Protein AF-A0AAE4MS27-F1 (afdb_monomer_lite)

Foldseek 3Di:
DPPPDDPVCVVVVVVVVVVVLVLQVQQKAKDKDADDPDDDPVCCVVPVVDQLDKDFDADPVLQVVFWDDPKDKDWADADDPVPDDQDPPDSCSVVRYDHNVCVVRRIIMIMDGDDDPDPPPPPDRDGRPDPHDDIRGDLQSGGQAMEHRQSHDVVSVVVVVVVCVVVVHPHYYDYDCPPPDPDD

Radius of gyration: 21.24 Å; chains: 1; bounding box: 50×29×68 Å

pLDDT: mean 87.5, std 11.05, range [47.09, 97.94]

Secondary structure (DSSP, 8-state):
--TTS-HHHHHHHHHHHHHHHHHHGGGEEEEEEE--SS--HHHHHHHT-SSS-EEEE--HHHHHHHB-SSEEEEEPEEE-TTTPPPPSS-TTGGGTEEEGGGGGG-EEEEEEE-PPS----TTSPPPP--------B-HHHH-SEEEEPTT--HHHHHHHHHHHHHTT--PPEEE--TTSPPP-

Structure (mmCIF, N/CA/C/O backbone):
data_AF-A0AAE4MS27-F1
#
_entry.id   AF-A0AAE4MS27-F1
#
loop_
_atom_site.group_PDB
_atom_site.id
_atom_site.type_symbol
_atom_site.label_atom_id
_atom_site.label_alt_id
_atom_site.label_comp_id
_atom_site.label_asym_id
_atom_site.label_entity_id
_atom_site.label_seq_id
_atom_site.pdbx_PDB_ins_code
_atom_site.Cartn_x
_atom_site.Cartn_y
_atom_site.Cartn_z
_atom_site.occupancy
_atom_site.B_iso_or_equiv
_atom_site.auth_seq_id
_atom_site.auth_comp_id
_atom_site.auth_asym_id
_atom_site.auth_atom_id
_atom_site.pdbx_PDB_model_num
ATOM 1 N N . MET A 1 1 ? 17.709 -13.006 -23.855 1.00 51.31 1 MET A N 1
ATOM 2 C CA . MET A 1 1 ? 17.512 -12.001 -24.928 1.00 51.31 1 MET A CA 1
ATOM 3 C C . MET A 1 1 ? 18.820 -11.446 -25.514 1.00 51.31 1 MET A C 1
ATOM 5 O O . MET A 1 1 ? 18.900 -11.310 -26.723 1.00 51.31 1 MET A O 1
ATOM 9 N N . PHE A 1 2 ? 19.863 -11.160 -24.717 1.00 52.44 2 PHE A N 1
ATOM 10 C CA . PHE A 1 2 ? 21.093 -10.503 -25.215 1.00 52.44 2 PHE A CA 1
ATOM 11 C C . PHE A 1 2 ? 22.186 -11.419 -25.796 1.00 52.44 2 PHE A C 1
ATOM 13 O O . PHE A 1 2 ? 23.067 -10.936 -26.505 1.00 52.44 2 PHE A O 1
ATOM 20 N N . ALA A 1 3 ? 22.144 -12.728 -25.527 1.00 56.72 3 ALA A N 1
ATOM 21 C CA . ALA A 1 3 ? 23.184 -13.663 -25.975 1.00 56.72 3 ALA A CA 1
ATOM 22 C C . ALA A 1 3 ? 23.235 -13.839 -27.507 1.00 56.72 3 ALA A C 1
ATOM 24 O O . ALA A 1 3 ? 24.294 -14.127 -28.052 1.00 56.72 3 ALA A O 1
ATOM 25 N N . SER A 1 4 ? 22.114 -13.613 -28.200 1.00 63.53 4 SER A N 1
ATOM 26 C CA . SER A 1 4 ? 21.971 -13.733 -29.658 1.00 63.53 4 SER A CA 1
ATOM 27 C C . SER A 1 4 ? 22.190 -12.419 -30.424 1.00 63.53 4 SER A C 1
ATOM 29 O O . SER A 1 4 ? 22.061 -12.402 -31.644 1.00 63.53 4 SER A O 1
ATOM 31 N N . ILE A 1 5 ? 22.494 -11.313 -29.732 1.00 70.12 5 ILE A N 1
ATOM 32 C CA . ILE A 1 5 ? 22.645 -9.981 -30.337 1.00 70.12 5 ILE A CA 1
ATOM 33 C C . ILE A 1 5 ? 24.137 -9.689 -30.591 1.00 70.12 5 ILE A C 1
ATOM 35 O O . ILE A 1 5 ? 24.932 -9.796 -29.640 1.00 70.12 5 ILE A O 1
ATOM 39 N N . PRO A 1 6 ? 24.525 -9.279 -31.821 1.00 80.12 6 PRO A N 1
ATOM 40 C CA . PRO A 1 6 ? 25.900 -8.898 -32.143 1.00 80.12 6 PRO A CA 1
ATOM 41 C C . PRO A 1 6 ? 26.430 -7.793 -31.210 1.00 80.12 6 PRO A C 1
ATOM 43 O O . PRO A 1 6 ? 25.684 -6.845 -30.931 1.00 80.12 6 PRO A O 1
ATOM 46 N N . PRO A 1 7 ? 27.670 -7.896 -30.685 1.00 78.38 7 PRO A N 1
ATOM 47 C CA . PRO A 1 7 ? 28.229 -6.948 -29.716 1.00 78.38 7 PRO A CA 1
ATOM 48 C C . PRO A 1 7 ? 28.089 -5.471 -30.106 1.00 78.38 7 PRO A C 1
ATOM 50 O O . PRO A 1 7 ? 27.741 -4.646 -29.263 1.00 78.38 7 PRO A O 1
ATOM 53 N N . GLU A 1 8 ? 28.282 -5.157 -31.384 1.00 82.69 8 GLU A N 1
ATOM 54 C CA . GLU A 1 8 ? 28.200 -3.821 -31.973 1.00 82.69 8 GLU A CA 1
ATOM 55 C C . GLU A 1 8 ? 26.806 -3.183 -31.859 1.00 82.69 8 GLU A C 1
ATOM 57 O O . GLU A 1 8 ? 26.682 -1.962 -31.791 1.00 82.69 8 GLU A O 1
ATOM 62 N N . HIS A 1 9 ? 25.743 -3.989 -31.774 1.00 79.06 9 HIS A N 1
ATOM 63 C CA . HIS A 1 9 ? 24.365 -3.503 -31.660 1.00 79.06 9 HIS A CA 1
ATOM 64 C C . HIS A 1 9 ? 23.865 -3.455 -30.211 1.00 79.06 9 HIS A C 1
ATOM 66 O O . HIS A 1 9 ? 22.857 -2.800 -29.931 1.00 79.06 9 HIS A O 1
ATOM 72 N N . ARG A 1 10 ? 24.566 -4.104 -29.266 1.00 79.38 10 ARG A N 1
ATOM 73 C CA . ARG A 1 10 ? 24.125 -4.215 -27.863 1.00 79.38 10 ARG A CA 1
ATOM 74 C C . ARG A 1 10 ? 23.947 -2.856 -27.200 1.00 79.38 10 ARG A C 1
ATOM 76 O O . ARG A 1 10 ? 22.934 -2.648 -26.542 1.00 79.38 10 ARG A O 1
ATOM 83 N N . ALA A 1 11 ? 24.883 -1.929 -27.408 1.00 80.25 11 ALA A N 1
ATOM 84 C CA . ALA A 1 11 ? 24.819 -0.594 -26.811 1.00 80.25 11 ALA A CA 1
ATOM 85 C C . ALA A 1 11 ? 23.614 0.214 -27.323 1.00 80.25 11 ALA A C 1
ATOM 87 O O . ALA A 1 11 ? 22.886 0.808 -26.530 1.00 80.25 11 ALA A O 1
ATOM 88 N N . SER A 1 12 ? 23.350 0.186 -28.636 1.00 82.19 12 SER A N 1
ATOM 89 C CA . SER A 1 12 ? 22.194 0.878 -29.223 1.00 82.19 12 SER A CA 1
ATOM 90 C C . SER A 1 12 ? 20.872 0.296 -28.719 1.00 82.19 12 SER A C 1
ATOM 92 O O . SER A 1 12 ? 19.968 1.044 -28.353 1.00 82.19 12 SER A O 1
ATOM 94 N N . ILE A 1 13 ? 20.768 -1.034 -28.649 1.00 79.75 13 ILE A N 1
ATOM 95 C CA . ILE A 1 13 ? 19.563 -1.720 -28.170 1.00 79.75 13 ILE A CA 1
ATOM 96 C C . ILE A 1 13 ? 19.340 -1.458 -26.679 1.00 79.75 13 ILE A C 1
ATOM 98 O O . ILE A 1 13 ? 18.219 -1.150 -26.284 1.00 79.75 13 ILE A O 1
ATOM 102 N N . ALA A 1 14 ? 20.396 -1.512 -25.864 1.00 78.81 14 ALA A N 1
ATOM 103 C CA . ALA A 1 14 ? 20.318 -1.176 -24.446 1.00 78.81 14 ALA A CA 1
ATOM 104 C C . ALA A 1 14 ? 19.841 0.268 -24.234 1.00 78.81 14 ALA A C 1
ATOM 106 O O . ALA A 1 14 ? 18.966 0.501 -23.405 1.00 78.81 14 ALA A O 1
ATOM 107 N N . ASN A 1 15 ? 20.343 1.222 -25.027 1.00 81.62 15 ASN A N 1
ATOM 108 C CA . ASN A 1 15 ? 19.906 2.614 -24.953 1.00 81.62 15 ASN A CA 1
ATOM 109 C C . ASN A 1 15 ? 18.429 2.784 -25.347 1.00 81.62 15 ASN A C 1
ATOM 111 O O . ASN A 1 15 ? 17.684 3.469 -24.654 1.00 81.62 15 ASN A O 1
ATOM 115 N N . ARG A 1 16 ? 17.971 2.120 -26.418 1.00 81.88 16 ARG A N 1
ATOM 116 C CA . ARG A 1 16 ? 16.549 2.149 -26.813 1.00 81.88 16 ARG A CA 1
ATOM 117 C C . ARG A 1 16 ? 15.647 1.542 -25.744 1.00 81.88 16 ARG A C 1
ATOM 119 O O . ARG A 1 16 ? 14.600 2.105 -25.452 1.00 81.88 16 ARG A O 1
ATOM 126 N N . LEU A 1 17 ? 16.057 0.421 -25.150 1.00 79.06 17 LEU A N 1
ATOM 127 C CA . LEU A 1 17 ? 15.320 -0.210 -24.057 1.00 79.06 17 LEU A CA 1
ATOM 128 C C . LEU A 1 17 ? 15.255 0.710 -22.832 1.00 79.06 17 LEU A C 1
ATOM 130 O O . LEU A 1 17 ? 14.195 0.856 -22.234 1.00 79.06 17 LEU A O 1
ATOM 134 N N . TYR A 1 18 ? 16.365 1.362 -22.487 1.00 81.56 18 TYR A N 1
ATOM 135 C CA . TYR A 1 18 ? 16.421 2.325 -21.391 1.00 81.56 18 TYR A CA 1
ATOM 136 C C . TYR A 1 18 ? 15.466 3.509 -21.609 1.00 81.56 18 TYR A C 1
ATOM 138 O O . TYR A 1 18 ? 14.654 3.803 -20.729 1.00 81.56 18 TYR A O 1
ATOM 146 N N . GLU A 1 19 ? 15.496 4.143 -22.785 1.00 84.56 19 GLU A N 1
ATOM 147 C CA . GLU A 1 19 ? 14.575 5.240 -23.113 1.00 84.56 19 GLU A CA 1
ATOM 148 C C . GLU A 1 19 ? 13.115 4.767 -23.152 1.00 84.56 19 GLU A C 1
ATOM 150 O O . GLU A 1 19 ? 12.228 5.455 -22.650 1.00 84.56 19 GLU A O 1
ATOM 155 N N . HIS A 1 20 ? 12.855 3.554 -23.649 1.00 83.25 20 HIS A N 1
ATOM 156 C CA . HIS A 1 20 ? 11.516 2.969 -23.641 1.00 83.25 20 HIS A CA 1
ATOM 157 C C . HIS A 1 20 ? 10.994 2.701 -22.220 1.00 83.25 20 HIS A C 1
ATOM 159 O O . HIS A 1 20 ? 9.840 3.010 -21.923 1.00 83.25 20 HIS A O 1
ATOM 165 N N . ILE A 1 21 ? 11.831 2.186 -21.312 1.00 83.50 21 ILE A N 1
ATOM 166 C CA . ILE A 1 21 ? 11.475 2.019 -19.894 1.00 83.50 21 ILE A CA 1
ATOM 167 C C . ILE A 1 21 ? 11.202 3.388 -19.268 1.00 83.50 21 ILE A C 1
ATOM 169 O O . ILE A 1 21 ? 10.199 3.566 -18.577 1.00 83.50 21 ILE A O 1
ATOM 173 N N . LYS A 1 22 ? 12.061 4.381 -19.524 1.00 85.06 22 LYS A N 1
ATOM 174 C CA . LYS A 1 22 ? 11.894 5.746 -19.012 1.00 85.06 22 LYS A CA 1
ATOM 175 C C . LYS A 1 22 ? 10.592 6.386 -19.492 1.00 85.06 22 LYS A C 1
ATOM 177 O O . LYS A 1 22 ? 9.911 7.037 -18.704 1.00 85.06 22 LYS A O 1
ATOM 182 N N . TRP A 1 23 ? 10.233 6.175 -20.752 1.00 87.38 23 TRP A N 1
ATOM 183 C CA . TRP A 1 23 ? 8.958 6.603 -21.313 1.00 87.38 23 TRP A CA 1
ATOM 184 C C . TRP A 1 23 ? 7.780 5.861 -20.669 1.00 87.38 23 TRP A C 1
ATOM 186 O O . TRP A 1 23 ? 6.864 6.498 -20.160 1.00 87.38 23 TRP A O 1
ATOM 196 N N . THR A 1 24 ? 7.851 4.532 -20.560 1.00 87.88 24 THR A N 1
ATOM 197 C CA . THR A 1 24 ? 6.804 3.689 -19.951 1.00 87.88 24 THR A CA 1
ATOM 198 C C . THR A 1 24 ? 6.535 4.027 -18.485 1.00 87.88 24 THR A C 1
ATOM 200 O O . THR A 1 24 ? 5.398 3.944 -18.026 1.00 87.88 24 THR A O 1
ATOM 203 N N . ARG A 1 25 ? 7.551 4.475 -17.734 1.00 88.75 25 ARG A N 1
ATOM 204 C CA . ARG A 1 25 ? 7.377 4.965 -16.354 1.00 88.75 25 ARG A CA 1
ATOM 205 C C . ARG A 1 25 ? 6.366 6.105 -16.246 1.00 88.75 25 ARG A C 1
ATOM 207 O O . ARG A 1 25 ? 5.719 6.202 -15.215 1.00 88.75 25 ARG A O 1
ATOM 214 N N . GLN A 1 26 ? 6.225 6.939 -17.274 1.00 89.75 26 GLN A N 1
ATOM 215 C CA . GLN A 1 26 ? 5.242 8.027 -17.275 1.00 89.75 26 GLN A CA 1
ATOM 216 C C . GLN A 1 26 ? 3.805 7.498 -17.353 1.00 89.75 26 GLN A C 1
ATOM 218 O O . GLN A 1 26 ? 2.879 8.181 -16.948 1.00 89.75 26 GLN A O 1
ATOM 223 N N . TRP A 1 27 ? 3.624 6.273 -17.842 1.00 90.62 27 TRP A N 1
ATOM 224 C CA . TRP A 1 27 ? 2.336 5.606 -18.041 1.00 90.62 27 TRP A CA 1
ATOM 225 C C . TRP A 1 27 ? 2.090 4.480 -17.029 1.00 90.62 27 TRP A C 1
ATOM 227 O O . TRP A 1 27 ? 1.155 3.695 -17.184 1.00 90.62 27 TRP A O 1
ATOM 237 N N . THR A 1 28 ? 2.956 4.369 -16.017 1.00 91.62 28 THR A N 1
ATOM 238 C CA . THR A 1 28 ? 2.877 3.350 -14.969 1.00 91.62 28 THR A CA 1
ATOM 239 C C . THR A 1 28 ? 2.576 4.011 -13.632 1.00 91.62 28 THR A C 1
ATOM 241 O O . THR A 1 28 ? 3.378 4.793 -13.124 1.00 91.62 28 THR A O 1
ATOM 244 N N . TYR A 1 29 ? 1.445 3.654 -13.036 1.00 93.38 29 TYR A N 1
ATOM 245 C CA . TYR A 1 29 ? 1.008 4.133 -11.729 1.00 93.38 29 TYR A CA 1
ATOM 246 C C . TYR A 1 29 ? 1.131 3.018 -10.698 1.00 93.38 29 TYR A C 1
ATOM 248 O O . TYR A 1 29 ? 0.821 1.863 -10.990 1.00 93.38 29 TYR A O 1
ATOM 256 N N . ILE A 1 30 ? 1.587 3.367 -9.495 1.00 94.94 30 ILE A N 1
ATOM 257 C CA . ILE A 1 30 ? 1.893 2.399 -8.441 1.00 94.94 30 ILE A CA 1
ATOM 258 C C . ILE A 1 30 ? 1.186 2.798 -7.148 1.00 94.94 30 ILE A C 1
ATOM 260 O O . ILE A 1 30 ? 1.336 3.926 -6.684 1.00 94.94 30 ILE A O 1
ATOM 264 N N . SER A 1 31 ? 0.466 1.853 -6.546 1.00 95.19 31 SER A N 1
ATOM 265 C CA . SER A 1 31 ? -0.009 1.935 -5.161 1.00 95.19 31 SER A CA 1
ATOM 266 C C . SER A 1 31 ? 0.762 0.923 -4.314 1.00 95.19 31 SER A C 1
ATOM 268 O O . SER A 1 31 ? 0.689 -0.278 -4.575 1.00 95.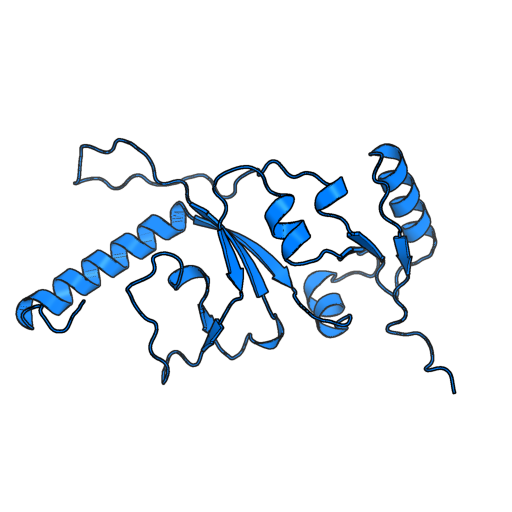19 31 SER A O 1
ATOM 270 N N . CYS A 1 32 ? 1.536 1.399 -3.335 1.00 96.38 32 CYS A N 1
ATOM 271 C CA . CYS A 1 32 ? 2.358 0.559 -2.460 1.00 96.38 32 CYS A CA 1
ATOM 272 C C . CYS A 1 32 ? 1.655 0.290 -1.126 1.00 96.38 32 CYS A C 1
ATOM 274 O O . CYS A 1 32 ? 1.150 1.214 -0.491 1.00 96.38 32 CYS A O 1
ATOM 276 N N . TRP A 1 33 ? 1.704 -0.961 -0.682 1.00 97.25 33 TRP A N 1
ATOM 277 C CA . TRP A 1 33 ? 1.168 -1.456 0.582 1.00 97.25 33 TRP A CA 1
ATOM 278 C C . TRP A 1 33 ? 2.261 -2.186 1.356 1.00 97.25 33 TRP A C 1
ATOM 280 O O . TRP A 1 33 ? 3.127 -2.810 0.753 1.00 97.25 33 TRP A O 1
ATOM 290 N N . HIS A 1 34 ? 2.217 -2.134 2.685 1.00 97.31 34 HIS A N 1
ATOM 291 C CA . HIS A 1 34 ? 3.143 -2.874 3.541 1.00 97.31 34 HIS A CA 1
ATOM 292 C C . HIS A 1 34 ? 2.566 -4.249 3.879 1.00 97.31 34 HIS A C 1
ATOM 294 O O . HIS A 1 34 ? 1.448 -4.328 4.391 1.00 97.31 34 HIS A O 1
ATOM 300 N N . ILE A 1 35 ? 3.317 -5.323 3.623 1.00 96.69 35 ILE A N 1
ATOM 301 C CA . ILE A 1 35 ? 2.922 -6.684 3.993 1.00 96.69 35 ILE A CA 1
ATOM 302 C C . ILE A 1 35 ? 3.740 -7.182 5.184 1.00 96.69 35 ILE A C 1
ATOM 304 O O . ILE A 1 35 ? 4.967 -7.286 5.140 1.00 96.69 35 ILE A O 1
ATOM 308 N N . ASN A 1 36 ? 3.047 -7.507 6.271 1.00 94.94 36 ASN A N 1
ATOM 309 C CA . ASN A 1 36 ? 3.645 -8.108 7.454 1.00 94.94 36 ASN A CA 1
ATOM 310 C C . ASN A 1 36 ? 2.581 -8.874 8.249 1.00 94.94 36 ASN A C 1
ATOM 312 O O . ASN A 1 36 ? 1.392 -8.582 8.135 1.00 94.94 36 ASN A O 1
ATOM 316 N N . GLU A 1 37 ? 3.008 -9.838 9.064 1.00 91.75 37 GLU A N 1
ATOM 317 C CA . GLU A 1 37 ? 2.097 -10.580 9.953 1.00 91.75 37 GLU A CA 1
ATOM 318 C C . GLU A 1 37 ? 1.683 -9.761 11.183 1.00 91.75 37 GLU A C 1
ATOM 320 O O . GLU A 1 37 ? 0.594 -9.952 11.719 1.00 91.75 37 GLU A O 1
ATOM 325 N N . PHE A 1 38 ? 2.538 -8.825 11.603 1.00 89.94 38 PHE A N 1
ATOM 326 C CA . PHE A 1 38 ? 2.353 -7.999 12.794 1.00 89.94 38 PHE A CA 1
ATOM 327 C C . PHE A 1 38 ? 2.518 -6.514 12.473 1.00 89.94 38 PHE A C 1
ATOM 329 O O . PHE A 1 38 ? 3.147 -6.137 11.479 1.00 89.94 38 PHE A O 1
ATOM 336 N N . GLU A 1 39 ? 1.982 -5.657 13.338 1.00 89.75 39 GLU A N 1
ATOM 337 C CA . GLU A 1 39 ? 2.190 -4.215 13.237 1.00 89.75 39 GLU A CA 1
ATOM 338 C C . GLU A 1 39 ? 3.675 -3.854 13.376 1.00 89.75 39 GLU A C 1
ATOM 340 O O . GLU A 1 39 ? 4.439 -4.514 14.080 1.00 89.75 39 GLU A O 1
ATOM 345 N N . SER A 1 40 ? 4.091 -2.793 12.685 1.00 91.69 40 SER A N 1
ATOM 346 C CA . SER A 1 40 ? 5.462 -2.291 12.729 1.00 91.69 40 SER A CA 1
ATOM 347 C C . SER A 1 40 ? 5.470 -0.883 13.306 1.00 91.69 40 SER A C 1
ATOM 349 O O . SER A 1 40 ? 4.965 0.046 12.676 1.00 91.69 40 SER A O 1
ATOM 351 N N . ALA A 1 41 ? 6.082 -0.721 14.483 1.00 91.25 41 ALA A N 1
ATOM 352 C CA . ALA A 1 41 ? 6.280 0.589 15.110 1.00 91.25 41 ALA A CA 1
ATOM 353 C C . ALA A 1 41 ? 7.001 1.559 14.161 1.00 91.25 41 ALA A C 1
ATOM 355 O O . ALA A 1 41 ? 6.559 2.685 13.965 1.00 91.25 41 ALA A O 1
ATOM 356 N N . ALA A 1 42 ? 8.030 1.074 13.458 1.00 91.69 42 ALA A N 1
ATOM 357 C CA . ALA A 1 42 ? 8.764 1.873 12.482 1.00 91.69 42 ALA A CA 1
ATOM 358 C C . ALA A 1 42 ? 7.879 2.358 11.319 1.00 91.69 42 ALA A C 1
ATOM 360 O O . ALA A 1 42 ? 8.094 3.452 10.804 1.00 91.69 42 ALA A O 1
ATOM 361 N N . MET A 1 43 ? 6.883 1.570 10.898 1.00 93.12 43 MET A N 1
ATOM 362 C CA . MET A 1 43 ? 5.965 1.978 9.828 1.00 93.12 43 MET A CA 1
ATOM 363 C C . MET A 1 43 ? 4.959 3.021 10.308 1.00 93.12 43 MET A C 1
ATOM 365 O O . MET A 1 43 ? 4.675 3.956 9.559 1.00 93.12 43 MET A O 1
ATOM 369 N N . TRP A 1 44 ? 4.470 2.901 11.546 1.00 92.38 44 TRP A N 1
ATOM 370 C CA . TRP A 1 44 ? 3.681 3.957 12.179 1.00 92.38 44 TRP A CA 1
ATOM 371 C C . TRP A 1 44 ? 4.476 5.267 12.215 1.00 92.38 44 TRP A C 1
ATOM 373 O O . TRP A 1 44 ? 4.020 6.264 11.661 1.00 92.38 44 TRP A O 1
ATOM 383 N N . ASP A 1 45 ? 5.705 5.247 12.729 1.00 90.62 45 ASP A N 1
ATOM 384 C CA . ASP A 1 45 ? 6.549 6.446 12.812 1.00 90.62 45 ASP A CA 1
ATOM 385 C C . ASP A 1 45 ? 6.844 7.060 11.430 1.00 90.62 45 ASP A C 1
ATOM 387 O O . ASP A 1 45 ? 6.783 8.280 11.249 1.00 90.62 45 ASP A O 1
ATOM 391 N N . LEU A 1 46 ? 7.136 6.222 10.429 1.00 91.75 46 LEU A N 1
ATOM 392 C CA . LEU A 1 46 ? 7.520 6.667 9.088 1.00 91.75 46 LEU A CA 1
ATOM 393 C C . LEU A 1 46 ? 6.346 7.268 8.293 1.00 91.75 46 LEU A C 1
ATOM 395 O O . LEU A 1 46 ? 6.531 8.269 7.585 1.00 91.75 46 LEU A O 1
ATOM 399 N N . TYR A 1 47 ? 5.154 6.666 8.390 1.00 90.69 47 TYR A N 1
ATOM 400 C CA . TYR A 1 47 ? 4.002 7.013 7.547 1.00 90.69 47 TYR A CA 1
ATOM 401 C C . TYR A 1 47 ? 2.929 7.842 8.250 1.00 90.69 47 TYR A C 1
ATOM 403 O O . TYR A 1 47 ? 2.377 8.736 7.611 1.00 90.69 47 TYR A O 1
ATOM 411 N N . ALA A 1 48 ? 2.631 7.595 9.529 1.00 90.62 48 ALA A N 1
ATOM 412 C CA . ALA A 1 48 ? 1.590 8.346 10.230 1.00 90.62 48 ALA A CA 1
ATOM 413 C C . ALA A 1 48 ? 2.020 9.786 10.514 1.00 90.62 48 ALA A C 1
ATOM 415 O O . ALA A 1 48 ? 1.227 10.712 10.336 1.00 90.62 48 ALA A O 1
ATOM 416 N N . ARG A 1 49 ? 3.277 9.975 10.953 1.00 86.88 49 ARG A N 1
ATOM 417 C CA . ARG A 1 49 ? 3.892 11.266 11.346 1.00 86.88 49 ARG A CA 1
ATOM 418 C C . ARG A 1 49 ? 3.135 12.065 12.422 1.00 86.88 49 ARG A C 1
ATOM 420 O O . ARG A 1 49 ? 3.578 13.147 12.796 1.00 86.88 49 ARG A O 1
ATOM 427 N N . THR A 1 50 ? 2.000 11.552 12.877 1.00 91.44 50 THR A N 1
ATOM 428 C CA . THR A 1 50 ? 1.021 12.134 13.796 1.00 91.44 50 THR A CA 1
ATOM 429 C C . THR A 1 50 ? 0.352 10.990 14.550 1.00 91.44 50 THR A C 1
ATOM 431 O O . THR A 1 50 ? 0.422 9.832 14.124 1.00 91.44 50 THR A O 1
ATOM 434 N N . GLU A 1 51 ? -0.281 11.301 15.674 1.00 89.75 51 GLU A N 1
ATOM 435 C CA . GLU A 1 51 ? -0.997 10.302 16.472 1.00 89.75 51 GLU A CA 1
ATOM 436 C C . GLU A 1 51 ? -2.398 10.041 15.894 1.00 89.75 51 GLU A C 1
ATOM 438 O O . GLU A 1 51 ? -2.941 8.950 16.033 1.00 89.75 51 GLU A O 1
ATOM 443 N N . GLU A 1 52 ? -2.964 11.003 15.166 1.00 94.56 52 GLU A N 1
ATOM 444 C CA . GLU A 1 52 ? -4.261 10.934 14.492 1.00 94.56 52 GLU A CA 1
ATOM 445 C C . GLU A 1 52 ? -4.180 10.200 13.146 1.00 94.56 52 GLU A C 1
ATOM 447 O O . GLU A 1 52 ? -4.490 10.743 12.082 1.00 94.56 52 GLU A O 1
ATOM 452 N N . ALA A 1 53 ? -3.760 8.938 13.190 1.00 94.38 53 ALA A N 1
ATOM 453 C CA . ALA A 1 53 ? -3.595 8.113 12.003 1.00 94.38 53 ALA A CA 1
ATOM 454 C C . ALA A 1 53 ? -4.343 6.785 12.087 1.00 94.38 53 ALA A C 1
ATOM 456 O O . ALA A 1 53 ? -4.538 6.197 13.155 1.00 94.38 53 ALA A O 1
ATOM 457 N N . ILE A 1 54 ? -4.719 6.294 10.909 1.00 95.44 54 ILE A N 1
ATOM 458 C CA . ILE A 1 54 ? -5.274 4.960 10.722 1.00 95.44 54 ILE A CA 1
ATOM 459 C C . ILE A 1 54 ? -4.403 4.162 9.757 1.00 95.44 54 ILE A C 1
ATOM 461 O O . ILE A 1 54 ? -3.765 4.723 8.866 1.00 95.44 54 ILE A O 1
ATOM 465 N N . ALA A 1 55 ? -4.444 2.845 9.895 1.00 95.44 55 ALA A N 1
ATOM 466 C CA . ALA A 1 55 ? -3.960 1.911 8.899 1.00 95.44 55 ALA A CA 1
ATOM 467 C C . ALA A 1 55 ? -5.131 1.049 8.427 1.00 95.44 55 ALA A C 1
ATOM 469 O O . ALA A 1 55 ? -5.911 0.529 9.228 1.00 95.44 55 ALA A O 1
ATOM 470 N N . ILE A 1 56 ? -5.255 0.895 7.112 1.00 96.56 56 ILE A N 1
ATOM 471 C CA . ILE A 1 56 ? -6.195 -0.053 6.524 1.00 96.56 56 ILE A CA 1
ATOM 472 C C . ILE A 1 56 ? -5.521 -1.417 6.512 1.00 96.56 56 ILE A C 1
ATOM 474 O O . ILE A 1 56 ? -4.524 -1.623 5.823 1.00 96.56 56 ILE A O 1
ATOM 478 N N . GLU A 1 57 ? -6.065 -2.351 7.283 1.00 97.06 57 GLU A N 1
ATOM 479 C CA . GLU A 1 57 ? -5.626 -3.736 7.251 1.00 97.06 57 GLU A CA 1
ATOM 480 C C . GLU A 1 57 ? -6.400 -4.484 6.164 1.00 97.06 57 GLU A C 1
ATOM 482 O O . GLU A 1 57 ? -7.629 -4.405 6.068 1.00 97.06 57 GLU A O 1
ATOM 487 N N . THR A 1 58 ? -5.676 -5.257 5.362 1.00 97.62 58 THR A N 1
ATOM 488 C CA . THR A 1 58 ? -6.235 -6.126 4.328 1.00 97.62 58 THR A CA 1
ATOM 489 C C . THR A 1 58 ? -5.389 -7.393 4.183 1.00 97.62 58 THR A C 1
ATOM 491 O O . THR A 1 58 ? -4.403 -7.580 4.895 1.00 97.62 58 THR A O 1
ATOM 494 N N . THR A 1 59 ? -5.783 -8.290 3.285 1.00 97.12 59 THR A N 1
ATOM 495 C CA . THR A 1 59 ? -4.956 -9.423 2.849 1.00 97.12 59 THR A CA 1
ATOM 496 C C . THR A 1 59 ? -4.560 -9.228 1.393 1.00 97.12 59 THR A C 1
ATOM 498 O O . THR A 1 59 ? -5.206 -8.477 0.667 1.00 97.12 59 THR A O 1
ATOM 501 N N . TYR A 1 60 ? -3.525 -9.936 0.939 1.00 95.75 60 TYR A N 1
ATOM 502 C CA . TYR A 1 60 ? -3.114 -9.892 -0.467 1.00 95.75 60 TYR A CA 1
ATOM 503 C C . TYR A 1 60 ? -4.278 -10.223 -1.418 1.00 95.75 60 TYR A C 1
ATOM 505 O O . TYR A 1 60 ? -4.500 -9.527 -2.404 1.00 95.75 60 TYR A O 1
ATOM 513 N N . GLU A 1 61 ? -5.057 -11.256 -1.090 1.00 95.81 61 GLU A N 1
ATOM 514 C CA . GLU A 1 61 ? -6.221 -11.679 -1.876 1.00 95.81 61 GLU A CA 1
ATOM 515 C C . GLU A 1 61 ? -7.327 -10.615 -1.907 1.00 95.81 61 GLU A C 1
ATOM 517 O O . GLU A 1 61 ? -7.866 -10.316 -2.972 1.00 95.81 61 GLU A O 1
ATOM 522 N N . ARG A 1 62 ? -7.643 -10.000 -0.760 1.00 97.06 62 ARG A N 1
ATOM 523 C CA . ARG A 1 62 ? -8.632 -8.913 -0.667 1.00 97.06 62 ARG A CA 1
ATOM 524 C C . ARG A 1 62 ? -8.182 -7.681 -1.444 1.00 97.06 62 ARG A C 1
ATOM 526 O O . ARG A 1 62 ? -8.966 -7.119 -2.197 1.00 97.06 62 ARG A O 1
ATOM 533 N N . LEU A 1 63 ? -6.908 -7.309 -1.336 1.00 96.06 63 LEU A N 1
ATOM 534 C CA . LEU A 1 63 ? -6.332 -6.218 -2.116 1.00 96.06 63 LEU A CA 1
ATOM 535 C C . LEU A 1 63 ? -6.470 -6.486 -3.622 1.00 96.06 63 LEU A C 1
ATOM 537 O O . LEU A 1 63 ? -6.989 -5.640 -4.345 1.00 96.06 63 LEU A O 1
ATOM 541 N N . ALA A 1 64 ? -6.083 -7.683 -4.073 1.00 93.56 64 ALA A N 1
ATOM 542 C CA . ALA A 1 64 ? -6.156 -8.093 -5.476 1.00 93.56 64 ALA A CA 1
ATOM 543 C C . ALA A 1 64 ? -7.581 -8.145 -6.030 1.00 93.56 64 ALA A C 1
ATOM 545 O O . ALA A 1 64 ? -7.797 -7.778 -7.180 1.00 93.56 64 ALA A O 1
ATOM 546 N N . SER A 1 65 ? -8.544 -8.585 -5.223 1.00 94.50 65 SER A N 1
ATOM 547 C CA . SER A 1 65 ? -9.949 -8.696 -5.634 1.00 94.50 65 SER A CA 1
ATOM 548 C C . SER A 1 65 ? -10.740 -7.395 -5.489 1.00 94.50 65 SER A C 1
ATOM 550 O O . SER A 1 65 ? -11.779 -7.256 -6.125 1.00 94.50 65 SER A O 1
ATOM 552 N N . SER A 1 66 ? -10.262 -6.441 -4.684 1.00 95.19 66 SER A N 1
ATOM 553 C CA . SER A 1 66 ? -10.961 -5.170 -4.455 1.00 95.19 66 SER A CA 1
ATOM 554 C C . SER A 1 66 ? -10.828 -4.168 -5.598 1.00 95.19 66 SER A C 1
ATOM 556 O O . SER A 1 66 ? -11.676 -3.292 -5.741 1.00 95.19 66 SER A O 1
ATOM 558 N N . VAL A 1 67 ? -9.762 -4.258 -6.395 1.00 93.00 67 VAL A N 1
ATOM 559 C CA . VAL A 1 67 ? -9.449 -3.277 -7.437 1.00 93.00 67 VAL A CA 1
ATOM 560 C C . VAL A 1 67 ? -10.020 -3.733 -8.771 1.00 93.00 67 VAL A C 1
ATOM 562 O O . VAL A 1 67 ? -9.686 -4.805 -9.269 1.00 93.00 67 VAL A O 1
ATOM 565 N N . SER A 1 68 ? -10.835 -2.882 -9.388 1.00 86.94 68 SER A N 1
ATOM 566 C CA . SER A 1 68 ? -11.379 -3.146 -10.719 1.00 86.94 68 SER A CA 1
ATOM 567 C C . SER A 1 68 ? -10.388 -2.785 -11.833 1.00 86.94 68 SER A C 1
ATOM 569 O O . SER A 1 68 ? -9.597 -1.845 -11.724 1.00 86.94 68 SER A O 1
ATOM 571 N N . GLY A 1 69 ? -10.476 -3.499 -12.959 1.00 80.25 69 GLY A N 1
ATOM 572 C CA . GLY A 1 69 ? -9.718 -3.214 -14.180 1.00 80.25 69 GLY A CA 1
ATOM 573 C C . GLY A 1 69 ? -8.422 -4.016 -14.340 1.00 80.25 69 GLY A C 1
ATOM 574 O O . GLY A 1 69 ? -8.187 -5.017 -13.671 1.00 80.25 69 GLY A O 1
ATOM 575 N N . HIS A 1 70 ? -7.584 -3.587 -15.288 1.00 81.12 70 HIS A N 1
ATOM 576 C CA . HIS A 1 70 ? -6.304 -4.231 -15.594 1.00 81.12 70 HIS A CA 1
ATOM 577 C C . HIS A 1 70 ? -5.232 -3.733 -14.618 1.00 81.12 70 HIS A C 1
ATOM 579 O O . HIS A 1 70 ? -4.466 -2.819 -14.927 1.00 81.12 70 HIS A O 1
ATOM 585 N N . ALA A 1 71 ? -5.221 -4.312 -13.420 1.00 87.38 71 ALA A N 1
ATOM 586 C CA . ALA A 1 71 ? -4.205 -4.079 -12.405 1.00 87.38 71 ALA A CA 1
ATOM 587 C C . ALA A 1 71 ? -3.364 -5.344 -12.211 1.00 87.38 71 ALA A C 1
ATOM 589 O O . ALA A 1 71 ? -3.888 -6.457 -12.189 1.00 87.38 71 ALA A O 1
ATOM 590 N N . TYR A 1 72 ? -2.056 -5.174 -12.051 1.00 90.81 72 TYR A N 1
ATOM 591 C CA . TYR A 1 72 ? -1.164 -6.252 -11.639 1.00 90.81 72 TYR A CA 1
ATOM 592 C C . TYR A 1 72 ? -0.760 -6.033 -10.186 1.00 90.81 72 TYR A C 1
ATOM 594 O O . TYR A 1 72 ? -0.369 -4.926 -9.830 1.00 90.81 72 TYR A O 1
ATOM 602 N N . ILE A 1 73 ? -0.801 -7.074 -9.355 1.00 93.69 73 ILE A N 1
ATOM 603 C CA . ILE A 1 73 ? -0.228 -7.018 -8.007 1.00 93.69 73 ILE A CA 1
ATOM 604 C C . ILE A 1 73 ? 1.016 -7.891 -7.945 1.00 93.69 73 ILE A C 1
ATOM 606 O O . ILE A 1 73 ? 0.997 -9.038 -8.389 1.00 93.69 73 ILE A O 1
ATOM 610 N N . GLY A 1 74 ? 2.092 -7.343 -7.382 1.00 94.62 74 GLY A N 1
ATOM 611 C CA . GLY A 1 74 ? 3.328 -8.074 -7.137 1.00 94.62 74 GLY A CA 1
ATOM 612 C C . GLY A 1 74 ? 3.981 -7.696 -5.819 1.00 94.62 74 GLY A C 1
ATOM 613 O O . GLY A 1 74 ? 3.838 -6.575 -5.331 1.00 94.62 74 GLY A O 1
ATOM 614 N N . LEU A 1 75 ? 4.724 -8.644 -5.258 1.00 96.25 75 LEU A N 1
ATOM 615 C CA . LEU A 1 75 ? 5.617 -8.391 -4.134 1.00 96.25 75 LEU A CA 1
ATOM 616 C C . LEU A 1 75 ? 6.917 -7.775 -4.649 1.00 96.25 75 LEU A C 1
A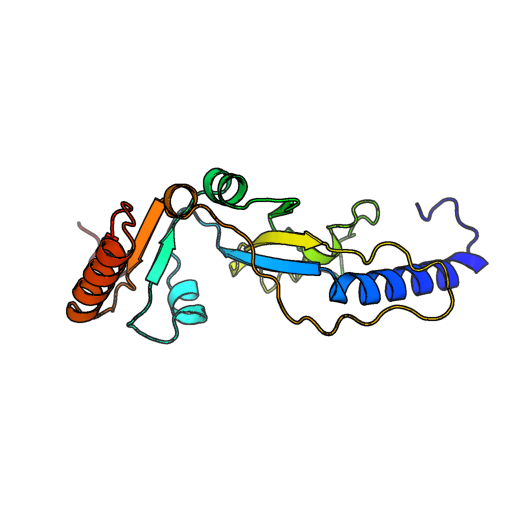TOM 618 O O . LEU A 1 75 ? 7.399 -8.140 -5.722 1.00 96.25 75 LEU A O 1
ATOM 622 N N . VAL A 1 76 ? 7.469 -6.834 -3.889 1.00 96.75 76 VAL A N 1
ATOM 623 C CA . VAL A 1 76 ? 8.755 -6.224 -4.216 1.00 96.75 76 VAL A CA 1
ATOM 624 C C . VAL A 1 76 ? 9.889 -7.146 -3.791 1.00 96.75 76 VAL A C 1
ATOM 626 O O . VAL A 1 76 ? 9.988 -7.547 -2.633 1.00 96.75 76 VAL A O 1
ATOM 629 N N . GLU A 1 77 ? 10.778 -7.433 -4.732 1.00 95.50 77 GLU A N 1
ATOM 630 C CA . GLU A 1 77 ? 12.044 -8.103 -4.487 1.00 95.50 77 GLU A CA 1
ATOM 631 C C . GLU A 1 77 ? 13.132 -7.071 -4.174 1.00 95.50 77 GLU A C 1
ATOM 633 O O . GLU A 1 77 ? 13.359 -6.095 -4.900 1.00 95.50 77 GLU A O 1
ATOM 638 N N . TYR A 1 78 ? 13.822 -7.285 -3.059 1.00 96.00 78 TYR A N 1
ATOM 639 C CA . TYR A 1 78 ? 14.844 -6.379 -2.556 1.00 96.00 78 TYR A CA 1
ATOM 640 C C . TYR A 1 78 ? 16.234 -6.920 -2.873 1.00 96.00 78 TYR A C 1
ATOM 642 O O . TYR A 1 78 ? 16.655 -7.934 -2.321 1.00 96.00 78 TYR A O 1
ATOM 650 N N . ILE A 1 79 ? 16.952 -6.220 -3.750 1.00 94.19 79 ILE A N 1
ATOM 651 C CA . ILE A 1 79 ? 18.205 -6.699 -4.342 1.00 94.19 79 ILE A CA 1
ATOM 652 C C . ILE A 1 79 ? 19.366 -5.725 -4.134 1.00 94.19 79 ILE A C 1
ATOM 654 O O . ILE A 1 79 ? 19.195 -4.508 -3.963 1.00 94.19 79 ILE A O 1
ATOM 658 N N . ASN A 1 80 ? 20.578 -6.262 -4.177 1.00 93.56 80 ASN A N 1
ATOM 659 C CA . ASN A 1 80 ? 21.804 -5.510 -4.350 1.00 93.56 80 ASN A CA 1
ATOM 660 C C . ASN A 1 80 ? 22.065 -5.290 -5.848 1.00 93.56 80 ASN A C 1
ATOM 662 O O . ASN A 1 80 ? 22.600 -6.154 -6.527 1.00 93.56 80 ASN A O 1
ATOM 666 N N . TYR A 1 81 ? 21.773 -4.094 -6.361 1.00 87.25 81 TYR A N 1
ATOM 667 C CA . TYR A 1 81 ? 21.987 -3.752 -7.778 1.00 87.25 81 TYR A CA 1
ATOM 668 C C . TYR A 1 81 ? 23.447 -3.855 -8.264 1.00 87.25 81 TYR A C 1
ATOM 670 O O . TYR A 1 81 ? 23.684 -3.737 -9.464 1.00 87.25 81 TYR A O 1
ATOM 678 N N . GLN A 1 82 ? 24.426 -4.002 -7.365 1.00 87.31 82 GLN A N 1
ATOM 679 C CA . GLN A 1 82 ? 25.828 -4.213 -7.739 1.00 87.31 82 GLN A CA 1
ATOM 680 C C . GLN A 1 82 ? 26.159 -5.688 -7.999 1.00 87.31 82 GLN A C 1
ATOM 682 O O . GLN A 1 82 ? 27.094 -5.973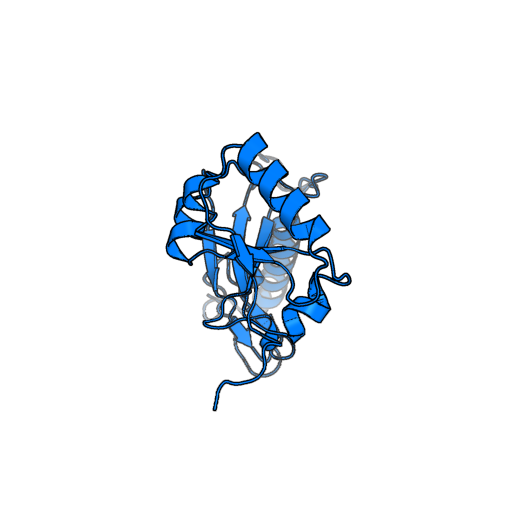 -8.743 1.00 87.31 82 GLN A O 1
ATOM 687 N N . GLU A 1 83 ? 25.416 -6.604 -7.382 1.00 87.38 83 GLU A N 1
ATOM 688 C CA . GLU A 1 83 ? 25.721 -8.040 -7.355 1.00 87.38 83 GLU A CA 1
ATOM 689 C C . GLU A 1 83 ? 24.639 -8.871 -8.053 1.00 87.38 83 GLU A C 1
ATOM 691 O O . GLU A 1 83 ? 24.947 -9.863 -8.712 1.00 87.38 83 GLU A O 1
ATOM 696 N N . ASP A 1 84 ? 23.383 -8.442 -7.946 1.00 85.75 84 ASP A N 1
ATOM 697 C CA . ASP A 1 84 ? 22.221 -9.194 -8.393 1.00 85.75 84 ASP A CA 1
ATOM 698 C C . ASP A 1 84 ? 21.832 -8.852 -9.835 1.00 85.75 84 ASP A C 1
ATOM 700 O O . ASP A 1 84 ? 21.888 -7.704 -10.290 1.00 85.75 84 ASP A O 1
ATOM 704 N N . TYR A 1 85 ? 21.383 -9.876 -10.559 1.00 79.12 85 TYR A N 1
ATOM 705 C CA . TYR A 1 85 ? 20.882 -9.750 -11.922 1.00 79.12 85 TYR A CA 1
ATOM 706 C C . TYR A 1 85 ? 19.363 -9.577 -11.926 1.00 79.12 85 TYR A C 1
ATOM 708 O O . TYR A 1 85 ? 18.638 -10.429 -11.418 1.00 79.12 85 TYR A O 1
ATOM 716 N N . ILE A 1 86 ? 18.880 -8.514 -12.570 1.00 77.00 86 ILE A N 1
ATOM 717 C CA . ILE A 1 86 ? 17.452 -8.335 -12.854 1.00 77.00 86 ILE A CA 1
ATOM 718 C C . ILE A 1 86 ? 17.165 -8.962 -14.218 1.00 77.00 86 ILE A C 1
ATOM 720 O O . ILE A 1 86 ? 17.744 -8.514 -15.219 1.00 77.00 86 ILE A O 1
ATOM 724 N N . PRO A 1 87 ? 16.282 -9.969 -14.306 1.00 75.75 87 PRO A N 1
ATOM 725 C CA . PRO A 1 87 ? 15.892 -10.499 -15.599 1.00 75.75 87 PRO A CA 1
ATOM 726 C C . PRO A 1 87 ? 15.190 -9.420 -16.437 1.00 75.75 87 PRO A C 1
ATOM 728 O O . PRO A 1 87 ? 14.569 -8.496 -15.925 1.00 75.75 87 PRO A O 1
ATOM 731 N N . VAL A 1 88 ? 15.319 -9.501 -17.757 1.00 70.88 88 VAL A N 1
ATOM 732 C CA . VAL A 1 88 ? 14.766 -8.495 -18.691 1.00 70.88 88 VAL A CA 1
ATOM 733 C C . VAL A 1 88 ? 13.561 -9.015 -19.473 1.00 70.88 88 VAL A C 1
ATOM 735 O O . VAL A 1 88 ? 13.164 -8.427 -20.473 1.00 70.88 88 VAL A O 1
ATOM 738 N N . ASP A 1 89 ? 13.023 -10.161 -19.071 1.00 76.44 89 ASP A N 1
ATOM 739 C CA . ASP A 1 89 ? 11.935 -10.866 -19.746 1.00 76.44 89 ASP A CA 1
ATOM 740 C C . ASP A 1 89 ? 10.542 -10.495 -19.220 1.00 76.44 89 ASP A C 1
ATOM 742 O O . ASP A 1 89 ? 9.547 -10.854 -19.846 1.00 76.44 89 ASP A O 1
ATOM 746 N N . ASN A 1 90 ? 10.459 -9.732 -18.127 1.00 78.62 90 ASN A N 1
ATOM 747 C CA . ASN A 1 90 ? 9.200 -9.262 -17.564 1.00 78.62 90 ASN A CA 1
ATOM 748 C C . ASN A 1 90 ? 9.144 -7.728 -17.515 1.00 78.62 90 ASN A C 1
ATOM 750 O O . ASN A 1 90 ? 9.965 -7.063 -16.880 1.00 78.62 90 ASN A O 1
ATOM 754 N N . VAL A 1 91 ? 8.120 -7.172 -18.163 1.00 79.06 91 VAL A N 1
ATOM 755 C CA . VAL A 1 91 ? 7.867 -5.727 -18.262 1.00 79.06 91 VAL A CA 1
ATOM 756 C C . VAL A 1 91 ? 7.561 -5.062 -16.914 1.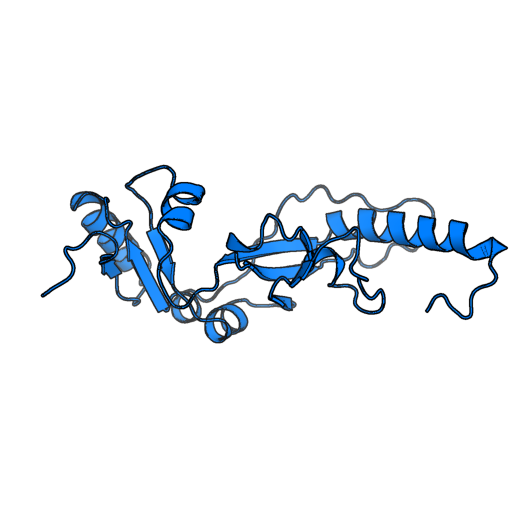00 79.06 91 VAL A C 1
ATOM 758 O O . VAL A 1 91 ? 7.715 -3.848 -16.792 1.00 79.06 91 VAL A O 1
ATOM 761 N N . PHE A 1 92 ? 7.180 -5.833 -15.890 1.00 84.12 92 PHE A N 1
ATOM 762 C CA . PHE A 1 92 ? 6.876 -5.319 -14.552 1.00 84.12 92 PHE A CA 1
ATOM 763 C C . PHE A 1 92 ? 8.089 -5.251 -13.618 1.00 84.12 92 PHE A C 1
ATOM 765 O O . PHE A 1 92 ? 8.055 -4.522 -12.627 1.00 84.12 92 PHE A O 1
ATOM 772 N N . TYR A 1 93 ? 9.184 -5.953 -13.921 1.00 86.31 93 TYR A N 1
ATOM 773 C CA . TYR A 1 93 ? 10.366 -6.005 -13.050 1.00 86.31 93 TYR A CA 1
ATOM 774 C C . TYR A 1 93 ? 10.980 -4.640 -12.717 1.00 86.31 93 TYR A C 1
ATOM 776 O O . TYR A 1 93 ? 11.292 -4.418 -11.545 1.00 86.31 93 TYR A O 1
ATOM 784 N N . PRO A 1 94 ? 11.057 -3.658 -13.634 1.00 87.12 94 PRO A N 1
ATOM 785 C CA . PRO A 1 94 ? 11.510 -2.312 -13.275 1.00 87.12 94 PRO A CA 1
ATOM 786 C C . PRO A 1 94 ? 10.727 -1.660 -12.118 1.00 87.12 94 PRO A C 1
ATOM 788 O O . PRO A 1 94 ? 11.226 -0.719 -11.501 1.00 87.12 94 PRO A O 1
ATOM 791 N N . TYR A 1 95 ? 9.520 -2.154 -11.824 1.00 91.31 95 TYR A N 1
ATOM 792 C CA . TYR A 1 95 ? 8.608 -1.657 -10.793 1.00 91.31 95 TYR A CA 1
ATOM 793 C C . TYR A 1 95 ? 8.463 -2.599 -9.593 1.00 91.31 95 TYR A C 1
ATOM 795 O O . TYR A 1 95 ? 7.789 -2.233 -8.632 1.00 91.31 95 TYR A O 1
ATOM 803 N N . LEU A 1 96 ? 9.085 -3.779 -9.621 1.00 94.06 96 LEU A N 1
ATOM 804 C CA . LEU A 1 96 ? 9.027 -4.775 -8.545 1.00 94.06 96 LEU A CA 1
ATOM 805 C C . LEU A 1 96 ? 10.393 -5.063 -7.922 1.00 94.06 96 LEU A C 1
ATOM 807 O O . LEU A 1 96 ? 10.449 -5.757 -6.922 1.00 94.06 96 LEU A O 1
ATOM 811 N N . PHE A 1 97 ? 11.480 -4.490 -8.439 1.00 93.25 97 PHE A N 1
ATOM 812 C CA . PHE A 1 97 ? 12.779 -4.520 -7.769 1.00 93.25 97 PHE A CA 1
ATOM 813 C C . PHE A 1 97 ? 13.051 -3.215 -7.020 1.00 93.25 97 PHE A C 1
ATOM 815 O O . PHE A 1 97 ? 12.802 -2.117 -7.532 1.00 93.25 97 PHE A O 1
ATOM 822 N N . LYS A 1 98 ? 13.590 -3.323 -5.804 1.00 95.06 98 LYS A N 1
ATOM 823 C CA . LYS A 1 98 ? 14.028 -2.181 -4.992 1.00 95.06 98 LYS A CA 1
ATOM 824 C C . LYS A 1 98 ? 15.365 -2.474 -4.325 1.00 95.06 98 LYS A C 1
ATOM 826 O O . LYS A 1 98 ? 15.776 -3.621 -4.186 1.00 95.06 98 LYS A O 1
ATOM 831 N N . ARG A 1 99 ? 16.098 -1.423 -3.939 1.00 95.75 99 ARG A N 1
ATOM 832 C CA . ARG A 1 99 ? 17.404 -1.593 -3.284 1.00 95.75 99 ARG A CA 1
ATOM 833 C C . ARG A 1 99 ? 17.211 -2.268 -1.934 1.00 95.75 99 ARG A C 1
ATOM 835 O O . ARG A 1 99 ? 16.323 -1.874 -1.181 1.00 95.75 99 ARG A O 1
ATOM 842 N N . LYS A 1 100 ? 18.111 -3.191 -1.605 1.00 96.00 100 LYS A N 1
ATOM 843 C CA . LYS A 1 100 ? 18.113 -3.940 -0.344 1.00 96.00 100 LYS A CA 1
ATOM 844 C C . LYS A 1 100 ? 18.026 -3.071 0.915 1.00 96.00 100 LYS A C 1
ATOM 846 O O . LYS A 1 100 ? 17.364 -3.441 1.869 1.00 96.00 100 LYS A O 1
ATOM 851 N N . SER A 1 101 ? 18.571 -1.855 0.888 1.00 96.44 101 SER A N 1
ATOM 852 C CA . SER A 1 101 ? 18.455 -0.878 1.985 1.00 96.44 101 SER A CA 1
ATOM 853 C C . SER A 1 101 ? 17.012 -0.502 2.374 1.00 96.44 101 SER A C 1
ATOM 855 O O . SER A 1 101 ? 16.803 0.055 3.447 1.00 96.44 101 SER A O 1
ATOM 857 N N . PHE A 1 102 ? 16.026 -0.773 1.513 1.00 96.19 102 PHE A N 1
ATOM 858 C CA . PHE A 1 102 ? 14.604 -0.506 1.756 1.00 96.19 102 PHE A CA 1
ATOM 859 C C . PHE A 1 102 ? 13.805 -1.770 2.110 1.00 96.19 102 PHE A C 1
ATOM 861 O O . PHE A 1 102 ? 12.582 -1.711 2.145 1.00 96.19 102 PHE A O 1
ATOM 868 N N . GLU A 1 103 ? 14.455 -2.911 2.368 1.00 96.38 103 GLU A N 1
ATOM 869 C CA . GLU A 1 103 ? 13.782 -4.198 2.637 1.00 96.38 103 GLU A CA 1
ATOM 870 C C . GLU A 1 103 ? 12.797 -4.158 3.815 1.00 96.38 103 GLU A C 1
ATOM 872 O O . GLU A 1 103 ? 11.823 -4.909 3.840 1.00 96.38 103 GLU A O 1
ATOM 877 N N . HIS A 1 104 ? 13.004 -3.235 4.757 1.00 94.38 104 HIS A N 1
ATOM 878 C CA . HIS A 1 104 ? 12.099 -2.999 5.879 1.00 94.38 104 HIS A CA 1
ATOM 879 C C . HIS A 1 104 ? 10.699 -2.538 5.442 1.00 94.38 104 HIS A C 1
ATOM 881 O O . HIS A 1 104 ? 9.741 -2.745 6.183 1.00 94.38 104 HIS A O 1
ATOM 887 N N . GLU A 1 105 ? 10.559 -1.956 4.246 1.00 95.94 105 GLU A N 1
ATOM 888 C CA . GLU A 1 105 ? 9.267 -1.507 3.725 1.00 95.94 105 GLU A CA 1
ATOM 889 C C . GLU A 1 105 ? 8.346 -2.658 3.310 1.00 95.94 105 GLU A C 1
ATOM 891 O O . GLU A 1 105 ? 7.144 -2.424 3.223 1.00 95.94 105 GLU A O 1
ATOM 896 N N . LYS A 1 106 ? 8.873 -3.870 3.060 1.00 96.69 106 LYS A N 1
ATOM 897 C CA . LYS A 1 106 ? 8.115 -5.082 2.677 1.00 96.69 106 LYS A CA 1
ATOM 898 C C . LYS A 1 106 ? 6.910 -4.782 1.772 1.00 96.69 106 LYS A C 1
ATOM 900 O O . LYS A 1 106 ? 5.758 -4.950 2.164 1.00 96.69 106 LYS A O 1
ATOM 905 N N . GLU A 1 107 ? 7.166 -4.261 0.581 1.00 97.88 107 GLU A N 1
ATOM 906 C CA . GLU A 1 107 ? 6.111 -3.716 -0.270 1.00 97.88 107 GLU A CA 1
ATOM 907 C C . GLU A 1 107 ? 5.370 -4.802 -1.070 1.00 97.88 107 GLU A C 1
ATOM 909 O O . GLU A 1 107 ? 5.979 -5.630 -1.750 1.00 97.88 107 GLU A O 1
ATOM 914 N N . ALA A 1 108 ? 4.042 -4.723 -1.075 1.00 97.50 108 ALA A N 1
ATOM 915 C CA . ALA A 1 108 ? 3.177 -5.249 -2.123 1.00 97.50 108 ALA A CA 1
ATOM 916 C C . ALA A 1 108 ? 2.687 -4.071 -2.977 1.00 97.50 108 ALA A C 1
ATOM 918 O O . ALA A 1 108 ? 2.232 -3.057 -2.447 1.00 97.50 108 ALA A O 1
ATOM 919 N N . ARG A 1 109 ? 2.799 -4.169 -4.301 1.00 97.19 109 ARG A N 1
ATOM 920 C CA . ARG A 1 109 ? 2.488 -3.074 -5.227 1.00 97.19 109 ARG A CA 1
ATOM 921 C C . ARG A 1 109 ? 1.358 -3.443 -6.159 1.00 97.19 109 ARG A C 1
ATOM 923 O O . ARG A 1 109 ? 1.433 -4.475 -6.816 1.00 97.19 109 ARG A O 1
ATOM 930 N N . ILE A 1 110 ? 0.382 -2.551 -6.272 1.00 95.19 110 ILE A N 1
ATOM 931 C CA . ILE A 1 110 ? -0.591 -2.537 -7.363 1.00 95.19 110 ILE A CA 1
ATOM 932 C C . ILE A 1 110 ? -0.022 -1.670 -8.480 1.00 95.19 110 ILE A C 1
ATOM 934 O O . ILE A 1 110 ? 0.310 -0.507 -8.252 1.00 95.19 110 ILE A O 1
ATOM 938 N N . LEU A 1 111 ? 0.099 -2.238 -9.672 1.00 93.62 111 LEU A N 1
ATOM 939 C CA . LEU A 1 111 ? 0.613 -1.610 -10.879 1.00 93.62 111 LEU A CA 1
ATOM 940 C C . LEU A 1 111 ? -0.533 -1.417 -11.870 1.00 93.62 111 LEU A C 1
ATOM 942 O O . LEU A 1 111 ? -1.215 -2.376 -12.235 1.00 93.62 111 LEU A O 1
ATOM 946 N N . PHE A 1 112 ? -0.695 -0.189 -12.349 1.00 91.12 112 PHE A N 1
ATOM 947 C CA . PHE A 1 112 ? -1.577 0.142 -13.462 1.00 91.12 112 PHE A CA 1
ATOM 948 C C . PHE A 1 112 ? -0.725 0.657 -14.614 1.00 91.12 112 PHE A C 1
ATOM 950 O O . PHE A 1 112 ? 0.057 1.590 -14.426 1.00 91.12 112 PHE A O 1
ATOM 957 N N . GLN A 1 113 ? -0.881 0.068 -15.796 1.00 88.00 113 GLN A N 1
ATOM 958 C CA . GLN A 1 113 ? -0.208 0.522 -17.010 1.00 88.00 113 GLN A CA 1
ATOM 959 C C . GLN A 1 113 ? -1.244 0.926 -18.048 1.00 88.00 113 GLN A C 1
ATOM 961 O O . GLN A 1 113 ? -2.060 0.112 -18.471 1.00 88.00 113 GLN A O 1
ATOM 966 N N . GLU A 1 114 ? -1.196 2.187 -18.462 1.00 84.31 114 GLU A N 1
ATOM 967 C CA . GLU A 1 114 ? -2.042 2.713 -19.530 1.00 84.31 114 GLU A CA 1
ATOM 968 C C . GLU A 1 114 ? -1.173 3.266 -20.637 1.00 84.31 114 GLU A C 1
ATOM 970 O O . GLU A 1 114 ? -0.889 4.457 -20.710 1.00 84.31 114 GLU A O 1
ATOM 975 N N . HIS A 1 115 ? -0.725 2.371 -21.506 1.00 81.75 115 HIS A N 1
ATOM 976 C CA . HIS A 1 115 ? -0.012 2.794 -22.693 1.00 81.75 115 HIS A CA 1
ATOM 977 C C . HIS A 1 115 ? -0.969 3.519 -23.644 1.00 81.75 115 HIS A C 1
ATOM 979 O O . HIS A 1 115 ? -2.064 3.009 -23.902 1.00 81.75 115 HIS A O 1
ATOM 985 N N . PRO A 1 116 ? -0.571 4.671 -24.206 1.00 77.88 116 PRO A N 1
ATOM 986 C CA . PRO A 1 116 ? -1.383 5.340 -25.203 1.00 77.88 116 PRO A CA 1
ATOM 987 C C . PRO A 1 116 ? -1.538 4.422 -26.420 1.00 77.88 116 PRO A C 1
ATOM 989 O O . PRO A 1 116 ? -0.559 3.913 -26.969 1.00 77.88 116 PRO A O 1
ATOM 992 N N . THR A 1 117 ? -2.778 4.199 -26.846 1.00 67.56 117 THR A N 1
ATOM 993 C CA . THR A 1 117 ? -3.087 3.459 -28.070 1.00 67.56 117 THR A CA 1
ATOM 994 C C . THR A 1 117 ? -3.069 4.416 -29.260 1.00 67.56 117 THR A C 1
ATOM 996 O O . THR A 1 117 ? -3.769 5.425 -29.222 1.00 67.56 117 THR A O 1
ATOM 999 N N . GLY A 1 118 ? -2.334 4.088 -30.329 1.00 55.97 118 GLY A N 1
ATOM 1000 C CA . GLY A 1 118 ? -2.495 4.753 -31.632 1.00 55.97 118 GLY A CA 1
ATOM 1001 C C . GLY A 1 118 ? -1.491 5.853 -31.990 1.00 55.97 118 GLY A C 1
ATOM 1002 O O . GLY A 1 118 ? -1.856 6.775 -32.710 1.00 55.97 118 GLY A O 1
ATOM 1003 N N . ASN A 1 119 ? -0.238 5.772 -31.535 1.00 53.34 119 ASN A N 1
ATOM 1004 C CA . ASN A 1 119 ? 0.811 6.636 -32.084 1.00 53.34 119 ASN A CA 1
ATOM 1005 C C . ASN A 1 119 ? 1.424 5.968 -33.331 1.00 53.34 119 ASN A C 1
ATOM 1007 O O . ASN A 1 119 ? 2.359 5.178 -33.213 1.00 53.34 119 ASN A O 1
ATOM 1011 N N . ASP A 1 120 ? 0.869 6.255 -34.513 1.00 51.09 120 ASP A N 1
ATOM 1012 C CA . ASP A 1 120 ? 1.425 5.817 -35.809 1.00 51.09 120 ASP A CA 1
ATOM 1013 C C . ASP A 1 120 ? 2.687 6.611 -36.206 1.00 51.09 120 ASP A C 1
ATOM 1015 O O . ASP A 1 120 ? 3.399 6.225 -37.134 1.00 51.09 120 ASP A O 1
ATOM 1019 N N . ASP A 1 121 ? 2.987 7.701 -35.491 1.00 53.56 121 ASP A N 1
ATOM 1020 C CA . ASP A 1 121 ? 4.162 8.538 -35.721 1.00 53.56 121 ASP A CA 1
ATOM 1021 C C . ASP A 1 121 ? 5.268 8.192 -34.709 1.00 53.56 121 ASP A C 1
ATOM 1023 O O . ASP A 1 121 ? 5.258 8.607 -33.545 1.00 53.56 121 ASP A O 1
ATOM 1027 N N . ALA A 1 122 ? 6.207 7.348 -35.143 1.00 56.62 122 ALA A N 1
ATOM 1028 C CA . ALA A 1 122 ? 7.267 6.781 -34.306 1.00 56.62 122 ALA A CA 1
ATOM 1029 C C . ALA A 1 122 ? 8.303 7.816 -33.819 1.00 56.62 122 ALA A C 1
ATOM 1031 O O . ALA A 1 122 ? 9.097 7.507 -32.927 1.00 56.62 122 ALA A O 1
ATOM 1032 N N . ASP A 1 123 ? 8.294 9.028 -34.385 1.00 59.31 123 ASP A N 1
ATOM 1033 C CA . ASP A 1 123 ? 9.359 10.017 -34.199 1.00 59.31 123 ASP A CA 1
ATOM 1034 C C . ASP A 1 123 ? 9.106 11.013 -33.051 1.00 59.31 123 ASP A C 1
ATOM 1036 O O . ASP A 1 123 ? 10.052 11.648 -32.581 1.00 59.31 123 ASP A O 1
ATOM 1040 N N . THR A 1 124 ? 7.873 11.124 -32.531 1.00 66.62 124 THR A N 1
ATOM 1041 C CA . THR A 1 124 ? 7.568 11.989 -31.372 1.00 66.62 124 THR A CA 1
ATOM 1042 C C . THR A 1 124 ? 6.877 11.202 -30.252 1.00 66.62 124 THR A C 1
ATOM 1044 O O . THR A 1 124 ? 5.685 10.898 -30.354 1.00 66.62 124 THR A O 1
ATOM 1047 N N . PRO A 1 125 ? 7.585 10.860 -29.158 1.00 71.06 125 PRO A N 1
ATOM 1048 C CA . PRO A 1 125 ? 6.979 10.137 -28.048 1.00 71.06 125 PRO A CA 1
ATOM 1049 C C . PRO A 1 125 ? 5.960 11.017 -27.316 1.00 71.06 125 PRO A C 1
ATOM 1051 O O . PRO A 1 125 ? 6.265 12.143 -26.922 1.00 71.06 125 PRO A O 1
ATOM 1054 N N . LEU A 1 126 ? 4.760 10.478 -27.091 1.00 81.00 126 LEU A N 1
ATOM 1055 C CA . LEU A 1 126 ? 3.720 11.135 -26.295 1.00 81.00 126 LEU A CA 1
ATOM 1056 C C . LEU A 1 126 ? 4.213 11.389 -24.867 1.00 81.00 126 LEU A C 1
ATOM 1058 O O . LEU A 1 126 ? 4.847 10.523 -24.261 1.00 81.00 126 LEU A O 1
ATOM 1062 N N . ILE A 1 127 ? 3.888 12.557 -24.324 1.00 83.44 127 ILE A N 1
ATOM 1063 C CA . ILE A 1 127 ? 4.211 12.936 -22.947 1.00 83.44 127 ILE A CA 1
ATOM 1064 C C . ILE A 1 127 ? 2.954 12.754 -22.102 1.00 83.44 127 ILE A C 1
ATOM 1066 O O . ILE A 1 127 ? 1.878 13.196 -22.503 1.00 83.44 127 ILE A O 1
ATOM 1070 N N . ASN A 1 128 ? 3.087 12.104 -20.944 1.00 86.94 128 ASN A N 1
ATOM 1071 C CA . ASN A 1 128 ? 1.978 11.983 -20.005 1.00 86.94 128 ASN A CA 1
ATOM 1072 C C . ASN A 1 128 ? 2.013 13.129 -18.990 1.00 86.94 128 ASN A C 1
ATOM 1074 O O . ASN A 1 128 ? 2.966 13.252 -18.221 1.00 86.94 128 ASN A O 1
ATOM 1078 N N . GLU A 1 129 ? 0.966 13.948 -18.971 1.00 86.31 129 GLU A N 1
ATOM 1079 C CA . GLU A 1 129 ? 0.807 15.028 -17.990 1.00 86.31 129 GLU A CA 1
ATOM 1080 C C . GLU A 1 129 ? 0.089 14.562 -16.709 1.00 86.31 129 GLU A C 1
ATOM 1082 O O . GLU A 1 129 ? 0.096 15.263 -15.696 1.00 86.31 129 GLU A O 1
ATOM 1087 N N . CYS A 1 130 ? -0.516 13.369 -16.714 1.00 86.75 130 CYS A N 1
ATOM 1088 C CA . CYS A 1 130 ? -1.232 12.830 -15.564 1.00 86.75 130 CYS A CA 1
ATOM 1089 C C . CYS A 1 130 ? -0.265 12.303 -14.496 1.00 86.75 130 CYS A C 1
ATOM 1091 O O . CYS A 1 130 ? 0.526 11.393 -14.737 1.00 86.75 130 CYS A O 1
ATOM 1093 N N . THR A 1 131 ? -0.390 12.814 -13.270 1.00 86.62 131 THR A N 1
ATOM 1094 C CA . THR A 1 131 ? 0.458 12.439 -12.123 1.00 86.62 131 THR A CA 1
ATOM 1095 C C . THR A 1 131 ? -0.100 11.291 -11.280 1.00 86.62 131 THR A C 1
ATOM 1097 O O . THR A 1 131 ? 0.588 10.777 -10.400 1.00 86.62 131 THR A O 1
ATOM 1100 N N . GLY A 1 132 ? -1.335 10.868 -11.543 1.00 89.69 132 GLY A N 1
ATOM 1101 C CA . GLY A 1 132 ? -2.002 9.793 -10.824 1.00 89.69 132 GLY A CA 1
ATOM 1102 C C . GLY A 1 132 ? -3.249 9.321 -11.556 1.00 89.69 132 GLY A C 1
ATOM 1103 O O . GLY A 1 132 ? -3.728 9.980 -12.480 1.00 89.69 132 GLY A O 1
ATOM 1104 N N . LYS A 1 133 ? -3.774 8.180 -11.114 1.00 85.81 133 LYS A N 1
ATOM 1105 C CA . LYS A 1 133 ? -4.968 7.565 -11.681 1.00 85.81 133 LYS A CA 1
ATOM 1106 C C . LYS A 1 133 ? -5.945 7.193 -10.573 1.00 85.81 133 LYS A C 1
ATOM 1108 O O . LYS A 1 133 ? -5.541 6.668 -9.538 1.00 85.81 133 LYS A O 1
ATOM 1113 N N . GLN A 1 134 ? -7.228 7.459 -10.804 1.00 89.56 134 GLN A N 1
ATOM 1114 C CA . GLN A 1 134 ? -8.293 6.940 -9.954 1.00 89.56 134 GLN A CA 1
ATOM 1115 C C . GLN A 1 134 ? -8.587 5.493 -10.348 1.00 89.56 134 GLN A C 1
ATOM 1117 O O . GLN A 1 134 ? -8.815 5.195 -11.521 1.00 89.56 134 GLN A O 1
ATOM 1122 N N . ALA A 1 135 ? -8.559 4.605 -9.361 1.00 89.19 135 ALA A N 1
ATOM 1123 C CA . ALA A 1 135 ? -8.996 3.228 -9.507 1.00 89.19 135 ALA A CA 1
ATOM 1124 C C . ALA A 1 135 ? -10.341 3.066 -8.802 1.00 89.19 135 ALA A C 1
ATOM 1126 O O . ALA A 1 135 ? -10.541 3.599 -7.710 1.00 89.19 135 ALA A O 1
ATOM 1127 N N . GLU A 1 136 ? -11.254 2.337 -9.434 1.00 92.62 136 GLU A N 1
ATOM 1128 C CA . GLU A 1 136 ? -12.484 1.903 -8.786 1.00 92.62 136 GLU A CA 1
ATOM 1129 C C . GLU A 1 136 ? -12.156 0.742 -7.844 1.00 92.62 136 GLU A C 1
ATOM 1131 O O . GLU A 1 136 ? -11.507 -0.232 -8.244 1.00 92.62 136 GLU A O 1
ATOM 1136 N N . VAL A 1 137 ? -12.556 0.884 -6.580 1.00 94.00 137 VAL A N 1
ATOM 1137 C CA . VAL A 1 137 ? -12.212 -0.050 -5.508 1.00 94.00 137 VAL A CA 1
ATOM 1138 C C . VAL A 1 137 ? -13.448 -0.370 -4.682 1.00 94.00 137 VAL A C 1
ATOM 1140 O O . VAL A 1 137 ? -14.131 0.535 -4.204 1.00 94.00 137 VAL A O 1
ATOM 1143 N N . ASP A 1 138 ? -13.697 -1.659 -4.478 1.00 94.62 138 ASP A N 1
ATOM 1144 C CA . ASP A 1 138 ? -14.695 -2.147 -3.534 1.00 94.62 138 ASP A CA 1
ATOM 1145 C C . ASP A 1 138 ? -14.125 -2.080 -2.108 1.00 94.62 138 ASP A C 1
ATOM 1147 O O . ASP A 1 138 ? -13.211 -2.828 -1.744 1.00 94.62 138 ASP A O 1
ATOM 1151 N N . LEU A 1 139 ? -14.645 -1.154 -1.298 1.00 95.31 139 LEU A N 1
ATOM 1152 C CA . LEU A 1 139 ? -14.171 -0.934 0.069 1.00 95.31 139 LEU A CA 1
ATOM 1153 C C . LEU A 1 139 ? -14.558 -2.064 1.031 1.00 95.31 139 LEU A C 1
ATOM 1155 O O . LEU A 1 139 ? -13.808 -2.319 1.974 1.00 95.31 139 LEU A O 1
ATOM 1159 N N . ASP A 1 140 ? -15.668 -2.762 0.790 1.00 93.62 140 ASP A N 1
ATOM 1160 C CA . ASP A 1 140 ? -16.116 -3.874 1.636 1.00 93.62 140 ASP A CA 1
ATOM 1161 C C . ASP A 1 140 ? -15.247 -5.119 1.418 1.00 93.62 140 ASP A C 1
ATOM 1163 O O . ASP A 1 140 ? -15.011 -5.908 2.343 1.00 93.62 140 ASP A O 1
ATOM 1167 N N . VAL A 1 141 ? -14.703 -5.272 0.208 1.00 96.12 141 VAL A N 1
ATOM 1168 C CA . VAL A 1 141 ? -13.675 -6.272 -0.098 1.00 96.12 141 VAL A CA 1
ATOM 1169 C C . VAL A 1 141 ? -12.303 -5.807 0.384 1.00 96.12 141 VAL A C 1
ATOM 1171 O O . VAL A 1 141 ? -11.606 -6.575 1.046 1.00 96.12 141 VAL A O 1
ATOM 1174 N N . LEU A 1 142 ? -11.906 -4.560 0.114 1.00 97.00 142 LEU A N 1
ATOM 1175 C CA . LEU A 1 142 ? -10.579 -4.056 0.474 1.00 97.00 142 LEU A CA 1
ATOM 1176 C C . LEU A 1 142 ? -10.361 -4.087 1.988 1.00 97.00 142 LEU A C 1
ATOM 1178 O O . LEU A 1 142 ? -9.378 -4.654 2.466 1.00 97.00 142 LEU A O 1
ATOM 1182 N N . ILE A 1 143 ? -11.252 -3.461 2.754 1.00 97.81 143 ILE A N 1
ATOM 1183 C CA . ILE A 1 143 ? -11.019 -3.167 4.166 1.00 97.81 143 ILE A CA 1
ATOM 1184 C C . ILE A 1 143 ? -11.400 -4.401 4.978 1.00 97.81 143 ILE A C 1
ATOM 1186 O O . ILE A 1 143 ? -12.571 -4.753 5.100 1.00 97.81 143 ILE A O 1
ATOM 1190 N N . LYS A 1 144 ? -10.408 -5.096 5.535 1.00 97.56 144 LYS A N 1
ATOM 1191 C CA . LYS A 1 144 ? -10.651 -6.172 6.506 1.00 97.56 144 LYS A CA 1
ATOM 1192 C C . LYS A 1 144 ? -10.886 -5.581 7.893 1.00 97.56 144 LYS A C 1
ATOM 1194 O O . LYS A 1 144 ? -11.814 -5.991 8.582 1.00 97.56 144 LYS A O 1
ATOM 1199 N N . SER A 1 145 ? -10.037 -4.643 8.304 1.00 97.31 145 SER A N 1
ATOM 1200 C CA . SER A 1 145 ? -10.182 -3.892 9.550 1.00 97.31 145 SER A CA 1
ATOM 1201 C C . SER A 1 145 ? -9.524 -2.517 9.431 1.00 97.31 145 SER A C 1
ATOM 1203 O O . SER A 1 145 ? -8.687 -2.284 8.555 1.00 97.31 145 SER A O 1
ATOM 1205 N N . ILE A 1 146 ? -9.930 -1.592 10.296 1.00 97.25 146 ILE A N 1
ATOM 1206 C CA . ILE A 1 146 ? -9.320 -0.268 10.423 1.00 97.25 146 ILE A CA 1
ATOM 1207 C C . ILE A 1 146 ? -8.530 -0.269 11.726 1.00 97.25 146 ILE A C 1
ATOM 1209 O O . ILE A 1 146 ? -9.120 -0.365 12.802 1.00 97.25 146 ILE A O 1
ATOM 1213 N N . ARG A 1 147 ? -7.204 -0.171 11.645 1.00 95.31 147 ARG A N 1
ATOM 1214 C CA . ARG A 1 147 ? -6.347 -0.025 12.824 1.00 95.31 147 ARG A CA 1
ATOM 1215 C C . ARG A 1 147 ? -6.159 1.441 13.144 1.00 95.31 147 ARG A C 1
ATOM 1217 O O . ARG A 1 147 ? -5.881 2.234 12.249 1.00 95.31 147 ARG A O 1
ATOM 1224 N N . ILE A 1 148 ? -6.291 1.789 14.413 1.00 94.19 148 ILE A N 1
ATOM 1225 C CA . ILE A 1 148 ? -6.000 3.137 14.897 1.00 94.19 148 ILE A CA 1
ATOM 1226 C C . ILE A 1 148 ? -4.606 3.146 15.509 1.00 94.19 148 ILE A C 1
ATOM 1228 O O . ILE A 1 148 ? -4.246 2.210 16.229 1.00 94.19 148 ILE A O 1
ATOM 1232 N N . CYS A 1 149 ? -3.850 4.207 15.212 1.00 92.38 149 CYS A N 1
ATOM 1233 C CA . CYS A 1 149 ? -2.533 4.445 15.784 1.00 92.38 149 CYS A CA 1
ATOM 1234 C C . CYS A 1 149 ? -2.577 4.249 17.313 1.00 92.38 149 CYS A C 1
ATOM 1236 O O . CYS A 1 149 ? -3.480 4.778 17.969 1.00 92.38 149 CYS A O 1
ATOM 1238 N N . PRO A 1 150 ? -1.647 3.483 17.908 1.00 87.81 150 PRO A N 1
ATOM 1239 C CA . PRO A 1 150 ? -1.754 3.109 19.317 1.00 87.81 150 PRO A CA 1
ATOM 1240 C C . PRO A 1 150 ? -1.700 4.302 20.287 1.00 87.81 150 PRO A C 1
ATOM 1242 O O . PRO A 1 150 ? -2.269 4.221 21.376 1.00 87.81 150 PRO A O 1
ATOM 1245 N N . SER A 1 151 ? -1.069 5.413 19.892 1.00 89.19 151 SER A N 1
ATOM 1246 C CA . SER A 1 151 ? -1.030 6.664 20.663 1.00 89.19 151 SER A CA 1
ATOM 1247 C C . SER A 1 151 ? -2.212 7.604 20.397 1.00 89.19 151 SER A C 1
ATOM 1249 O O . SER A 1 151 ? -2.302 8.648 21.036 1.00 89.19 151 SER A O 1
ATOM 1251 N N . ALA A 1 152 ? -3.140 7.253 19.499 1.00 92.38 152 ALA A N 1
ATOM 1252 C CA . ALA A 1 152 ? -4.239 8.139 19.139 1.00 92.38 152 ALA A CA 1
ATOM 1253 C C . ALA A 1 152 ? -5.155 8.453 20.341 1.00 92.38 152 ALA A C 1
ATOM 1255 O O . ALA A 1 152 ? -5.540 7.547 21.096 1.00 92.38 152 ALA A O 1
ATOM 1256 N N . PRO A 1 153 ? -5.589 9.715 20.497 1.00 92.88 153 PRO A N 1
ATOM 1257 C CA . PRO A 1 153 ? -6.548 10.091 21.528 1.00 92.88 153 PRO A CA 1
ATOM 1258 C C . PRO A 1 153 ? -7.945 9.511 21.245 1.00 92.88 153 PRO A C 1
ATOM 1260 O O . PRO A 1 153 ? -8.348 9.339 20.097 1.00 92.88 153 PRO A O 1
ATOM 1263 N N . ASN A 1 154 ? -8.738 9.261 22.295 1.00 92.56 154 ASN A N 1
ATOM 1264 C CA . ASN A 1 154 ? -10.059 8.622 22.158 1.00 92.56 154 ASN A CA 1
ATOM 1265 C C . ASN A 1 154 ? -11.039 9.394 21.256 1.00 92.56 154 A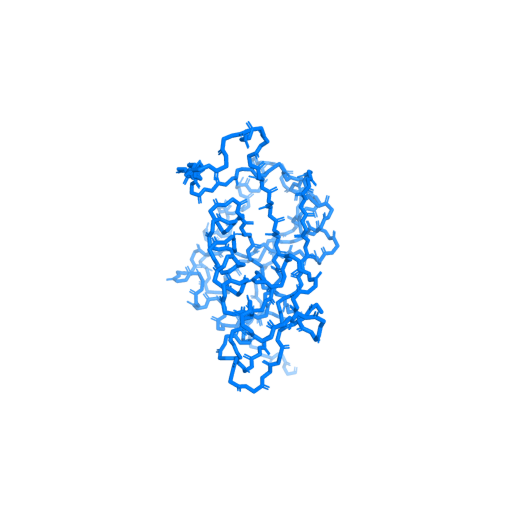SN A C 1
ATOM 1267 O O . ASN A 1 154 ? -11.810 8.766 20.541 1.00 92.56 154 ASN A O 1
ATOM 1271 N N . TRP A 1 155 ? -10.989 10.730 21.228 1.00 95.94 155 TRP A N 1
ATOM 1272 C CA . TRP A 1 155 ? -11.853 11.515 20.334 1.00 95.94 155 TRP A CA 1
ATOM 1273 C C . TRP A 1 155 ? -11.613 11.166 18.853 1.00 95.94 155 TRP A C 1
ATOM 1275 O O . TRP A 1 155 ? -12.528 11.238 18.038 1.00 95.94 155 TRP A O 1
ATOM 1285 N N . PHE A 1 156 ? -10.388 10.759 18.493 1.00 96.00 156 PHE A N 1
ATOM 1286 C CA . PHE A 1 156 ? -10.063 10.353 17.129 1.00 96.00 156 PHE A CA 1
ATOM 1287 C C . PHE A 1 156 ? -10.708 9.007 16.785 1.00 96.00 156 PHE A C 1
ATOM 1289 O O . PHE A 1 156 ? -11.178 8.824 15.667 1.00 96.00 156 PHE A O 1
ATOM 1296 N N . TYR A 1 157 ? -10.811 8.093 17.756 1.00 94.88 157 TYR A N 1
ATOM 1297 C CA . TYR A 1 157 ? -11.586 6.859 17.599 1.00 94.88 157 TYR A CA 1
ATOM 1298 C C . TYR A 1 157 ? -13.049 7.162 17.272 1.00 94.88 157 TYR A C 1
ATOM 1300 O O . TYR A 1 157 ? -13.578 6.625 16.302 1.00 94.88 157 TYR A O 1
ATOM 1308 N N . GLU A 1 158 ? -13.676 8.048 18.048 1.00 96.25 158 GLU A N 1
ATOM 1309 C CA . GLU A 1 158 ? -15.073 8.455 17.852 1.00 96.25 158 GLU A CA 1
ATOM 1310 C C . GLU A 1 158 ? -15.273 9.058 16.453 1.00 96.25 158 GLU A C 1
ATOM 1312 O O . GLU A 1 158 ? -16.188 8.666 15.731 1.00 96.25 158 GLU A O 1
ATOM 1317 N N . LEU A 1 159 ? -14.350 9.918 16.006 1.00 97.44 159 LEU A N 1
ATOM 1318 C CA . LEU A 1 159 ? -14.370 10.481 14.653 1.00 97.44 159 LEU A CA 1
ATOM 1319 C C . LEU A 1 159 ? -14.266 9.401 13.562 1.00 97.44 159 LEU A C 1
ATOM 1321 O O . LEU A 1 159 ? -14.993 9.445 12.567 1.00 97.44 159 LEU A O 1
ATOM 1325 N N . VAL A 1 160 ? -13.361 8.431 13.719 1.00 97.00 160 VAL A N 1
ATOM 1326 C CA . VAL A 1 160 ? -13.212 7.322 12.762 1.00 97.00 160 VAL A CA 1
ATOM 1327 C C . VAL A 1 160 ? -14.481 6.466 12.730 1.00 97.00 160 VAL A C 1
ATOM 1329 O O . VAL A 1 160 ? -14.916 6.066 11.648 1.00 97.00 160 VAL A O 1
ATOM 1332 N N . GLU A 1 161 ? -15.111 6.224 13.880 1.00 97.12 161 GLU A N 1
ATOM 1333 C CA . GLU A 1 161 ? -16.382 5.503 13.981 1.00 97.12 161 GLU A CA 1
ATOM 1334 C C . GLU A 1 161 ? -17.530 6.248 13.282 1.00 97.12 161 GLU A C 1
ATOM 1336 O O . GLU A 1 161 ? -18.274 5.646 12.502 1.00 97.12 161 GLU A O 1
ATOM 1341 N N . GLU A 1 162 ? -17.638 7.564 13.465 1.00 97.94 162 GLU A N 1
ATOM 1342 C CA . GLU A 1 162 ? -18.614 8.395 12.754 1.00 97.94 162 GLU A CA 1
ATOM 1343 C C . GLU A 1 162 ? -18.415 8.352 11.232 1.00 97.94 162 GLU A C 1
ATOM 1345 O O . GLU A 1 162 ? -19.381 8.174 10.483 1.00 97.94 162 GLU A O 1
ATOM 1350 N N . ILE A 1 163 ? -17.169 8.473 10.757 1.00 97.19 163 ILE A N 1
ATOM 1351 C CA . ILE A 1 163 ? -16.832 8.408 9.326 1.00 97.19 163 ILE A CA 1
ATOM 1352 C C . ILE A 1 163 ? -17.176 7.031 8.758 1.00 97.19 163 ILE A C 1
ATOM 1354 O O . ILE A 1 163 ? -17.839 6.946 7.721 1.00 97.19 163 ILE A O 1
ATOM 1358 N N . LYS A 1 164 ? -16.773 5.957 9.444 1.00 96.00 164 LYS A N 1
ATOM 1359 C CA . LYS A 1 164 ? -17.101 4.576 9.076 1.00 96.00 164 LYS A CA 1
ATOM 1360 C C . LYS A 1 164 ? -18.614 4.414 8.883 1.00 96.00 164 LYS A C 1
ATOM 1362 O O . LYS A 1 164 ? -19.046 3.930 7.837 1.00 96.00 164 LYS A O 1
ATOM 1367 N N . ASN A 1 165 ? -19.411 4.864 9.853 1.00 96.50 165 ASN A N 1
ATOM 1368 C CA . ASN A 1 165 ? -20.870 4.758 9.813 1.00 96.50 165 ASN A CA 1
ATOM 1369 C C . ASN A 1 165 ? -21.484 5.608 8.693 1.00 96.50 165 AS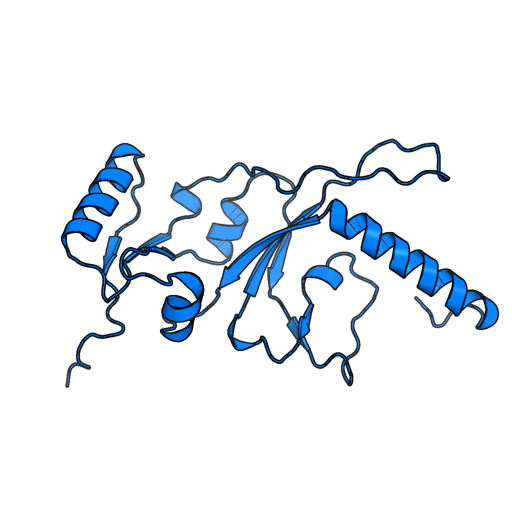N A C 1
ATOM 1371 O O . ASN A 1 165 ? -22.372 5.142 7.980 1.00 96.50 165 ASN A O 1
ATOM 1375 N N . LYS A 1 166 ? -20.984 6.832 8.492 1.00 96.94 166 LYS A N 1
ATOM 1376 C CA . LYS A 1 166 ? -21.446 7.741 7.435 1.00 96.94 166 LYS A CA 1
ATOM 1377 C C . LYS A 1 166 ? -21.280 7.148 6.035 1.00 96.94 166 LYS A C 1
ATOM 1379 O O . LYS A 1 166 ? -22.142 7.365 5.187 1.00 96.94 166 LYS A O 1
ATOM 1384 N N . TYR A 1 167 ? -20.182 6.433 5.796 1.00 94.25 167 TYR A N 1
ATOM 1385 C CA . TYR A 1 167 ? -19.893 5.800 4.506 1.00 94.25 167 TYR A CA 1
ATOM 1386 C C . TYR A 1 167 ? -20.328 4.330 4.432 1.00 94.25 167 TYR A C 1
ATOM 1388 O O . TYR A 1 167 ? -20.074 3.682 3.423 1.00 94.25 167 TYR A O 1
ATOM 1396 N N . GLY A 1 168 ? -20.998 3.806 5.464 1.00 94.88 168 GLY A N 1
ATOM 1397 C CA . GLY A 1 168 ? -21.526 2.440 5.470 1.00 94.88 168 GLY A CA 1
ATOM 1398 C C . GLY A 1 168 ? -20.462 1.340 5.516 1.00 94.88 168 GLY A C 1
ATOM 1399 O O . GLY A 1 168 ? -20.771 0.200 5.193 1.00 94.88 168 GLY A O 1
ATOM 1400 N N . ILE A 1 169 ? -19.229 1.651 5.927 1.00 95.25 169 ILE A N 1
ATOM 1401 C CA . ILE A 1 169 ? -18.138 0.673 5.997 1.00 95.25 169 ILE A CA 1
ATOM 1402 C C . ILE A 1 169 ? -18.413 -0.283 7.160 1.00 95.25 169 ILE A C 1
ATOM 1404 O O . ILE A 1 169 ? -18.498 0.140 8.312 1.00 95.25 169 ILE A O 1
ATOM 1408 N N . THR A 1 170 ? -18.516 -1.588 6.905 1.00 94.56 170 THR A N 1
ATOM 1409 C CA . THR A 1 170 ? -18.845 -2.557 7.970 1.00 94.56 170 THR A CA 1
ATOM 1410 C C . THR A 1 170 ? -17.633 -3.050 8.759 1.00 94.56 170 THR A C 1
ATOM 1412 O O . THR A 1 170 ? -17.794 -3.631 9.833 1.00 94.56 170 THR A O 1
ATOM 1415 N N . ALA A 1 171 ? -16.418 -2.816 8.257 1.00 96.75 171 ALA A N 1
ATOM 1416 C CA . ALA A 1 171 ? -15.185 -3.323 8.851 1.00 96.75 171 ALA A CA 1
ATOM 1417 C C . ALA A 1 171 ? -15.010 -2.890 10.327 1.00 96.75 171 ALA A C 1
ATOM 1419 O O . ALA A 1 171 ? -15.333 -1.753 10.693 1.00 96.75 171 ALA A O 1
ATOM 1420 N N . PRO A 1 172 ? -14.517 -3.773 11.212 1.00 96.75 172 PRO A N 1
ATOM 1421 C CA . PRO A 1 172 ? -14.272 -3.426 12.605 1.00 96.75 172 PRO A CA 1
ATOM 1422 C C . PRO A 1 172 ? -13.130 -2.412 12.735 1.00 96.75 172 PRO A C 1
ATOM 1424 O O . PRO A 1 172 ? -12.163 -2.441 11.971 1.00 96.75 172 PRO A O 1
ATOM 1427 N N . ILE A 1 173 ? -13.237 -1.551 13.748 1.00 96.44 173 ILE A N 1
ATOM 1428 C CA . ILE A 1 173 ? -12.136 -0.701 14.200 1.00 96.44 173 ILE A CA 1
ATOM 1429 C C . ILE A 1 173 ? -11.393 -1.463 15.295 1.00 96.44 173 ILE A C 1
ATOM 1431 O O . ILE A 1 173 ? -12.000 -1.894 16.276 1.00 96.44 173 ILE A O 1
ATOM 1435 N N . VAL A 1 174 ? -10.087 -1.633 15.124 1.00 92.00 174 VAL A N 1
ATOM 1436 C CA . VAL A 1 174 ? -9.206 -2.336 16.057 1.00 92.00 174 VAL A CA 1
ATOM 1437 C C . VAL A 1 174 ? -8.238 -1.323 16.650 1.00 92.00 174 VAL A C 1
ATOM 1439 O O . VAL A 1 174 ? -7.496 -0.654 15.929 1.00 92.00 174 VAL A O 1
ATOM 1442 N N . LYS A 1 175 ? -8.240 -1.201 17.978 1.00 81.06 175 LYS A N 1
ATOM 1443 C CA . LYS A 1 175 ? -7.211 -0.428 18.672 1.00 81.06 175 LYS A CA 1
ATOM 1444 C C . LYS A 1 175 ? -5.929 -1.256 18.689 1.00 81.06 175 LYS A C 1
ATOM 1446 O O . LYS A 1 175 ? -5.976 -2.417 19.088 1.00 81.06 175 LYS A O 1
ATOM 1451 N N . SER A 1 176 ? -4.823 -0.675 18.230 1.00 80.81 176 SER A N 1
ATOM 1452 C CA . SER A 1 176 ? -3.529 -1.353 18.259 1.00 80.81 176 SER A CA 1
ATOM 1453 C C . SER A 1 176 ? -3.101 -1.649 19.700 1.00 80.81 176 SER A C 1
ATOM 1455 O O . SER A 1 176 ? -3.244 -0.803 20.586 1.00 80.81 176 SER A O 1
ATOM 1457 N N . ASP A 1 177 ? -2.576 -2.850 19.926 1.00 80.81 177 ASP A N 1
ATOM 1458 C CA . ASP A 1 177 ? -2.002 -3.318 21.189 1.00 80.81 177 ASP A CA 1
ATOM 1459 C C . ASP A 1 177 ? -0.472 -3.156 21.234 1.00 80.81 177 ASP A C 1
ATOM 1461 O O . ASP A 1 177 ? 0.157 -3.531 22.221 1.00 80.81 177 ASP A O 1
ATOM 1465 N N . LEU A 1 178 ? 0.130 -2.542 20.208 1.00 83.69 178 LEU A N 1
ATOM 1466 C CA . LEU A 1 178 ? 1.581 -2.437 20.010 1.00 83.69 178 LEU A CA 1
ATOM 1467 C C . LEU A 1 178 ? 2.345 -1.831 21.200 1.00 83.69 178 LEU A C 1
ATOM 1469 O O . LEU A 1 178 ? 3.494 -2.196 21.440 1.00 83.69 178 LEU A O 1
ATOM 1473 N N . TYR A 1 179 ? 1.716 -0.907 21.932 1.00 78.81 179 TYR A N 1
ATOM 1474 C CA . TYR A 1 179 ? 2.278 -0.268 23.131 1.00 78.81 179 TYR A CA 1
ATOM 1475 C C . TYR A 1 179 ? 1.534 -0.649 24.416 1.00 78.81 179 TYR A C 1
ATOM 1477 O O . TYR A 1 179 ? 1.684 0.020 25.437 1.00 78.81 179 TYR A O 1
ATOM 1485 N N . SER A 1 180 ? 0.704 -1.693 24.371 1.00 77.25 180 SER A N 1
ATOM 1486 C CA . SER A 1 180 ? 0.125 -2.260 25.586 1.00 77.25 180 SER A CA 1
ATOM 1487 C C . SER A 1 180 ? 1.193 -3.025 26.370 1.00 77.25 180 SER A C 1
ATOM 1489 O O . SER A 1 180 ? 2.119 -3.593 25.786 1.00 77.25 180 SER A O 1
ATOM 1491 N N . ASP A 1 181 ? 1.086 -3.019 27.700 1.00 75.19 181 ASP A N 1
ATOM 1492 C CA . ASP A 1 181 ? 2.010 -3.775 28.542 1.00 75.19 181 ASP A CA 1
ATOM 1493 C C . ASP A 1 181 ? 1.912 -5.273 28.199 1.00 75.19 181 ASP A C 1
ATOM 1495 O O . ASP A 1 181 ? 0.799 -5.813 28.158 1.00 75.19 181 ASP A O 1
ATOM 1499 N N . PRO A 1 182 ? 3.040 -5.975 27.967 1.00 71.81 182 PRO A N 1
ATOM 1500 C CA . PRO A 1 182 ? 3.008 -7.408 27.728 1.00 71.81 182 PRO A CA 1
ATOM 1501 C C . PRO A 1 182 ? 2.432 -8.093 28.968 1.00 71.81 182 PRO A C 1
ATOM 1503 O O . PRO A 1 182 ? 2.987 -7.996 30.064 1.00 71.81 182 PRO A O 1
ATOM 1506 N N . VAL A 1 183 ? 1.292 -8.760 28.792 1.00 68.44 183 VAL A N 1
ATOM 1507 C CA . VAL A 1 183 ? 0.628 -9.498 29.868 1.00 68.44 183 VAL A CA 1
ATOM 1508 C C . VAL A 1 183 ? 1.574 -10.611 30.337 1.00 68.44 183 VAL A C 1
ATOM 1510 O O . VAL A 1 183 ? 1.991 -11.441 29.527 1.00 68.44 183 VAL A O 1
ATOM 1513 N N . LEU A 1 184 ? 1.939 -10.592 31.625 1.00 47.09 184 LEU A N 1
ATOM 1514 C CA . LEU A 1 184 ? 2.624 -11.695 32.316 1.00 47.09 184 LEU A CA 1
ATOM 1515 C C . LEU A 1 184 ? 1.679 -12.880 32.538 1.00 47.09 184 LEU A C 1
ATOM 1517 O O . LEU A 1 184 ? 0.504 -12.632 32.896 1.00 47.09 184 LEU A O 1
#

Organism: NCBI:txid1463164

Sequence (184 aa):
MFASIPPEHRASIANRLYEHIKWTRQWTYISCWHINEFESAAMWDLYARTEEAIAIETTYERLASSVSGHAYIGLVEYINYQEDYIPVDNVFYPYLFKRKSFEHEKEARILFQEHPTGNDDADTPLINECTGKQAEVDLDVLIKSIRICPSAPNWFYELVEEIKNKYGITAPIVKSDLYSDPVL